Protein AF-A0A934RWA4-F1 (afdb_monomer_lite)

Structure (mmCIF, N/CA/C/O backbone):
data_AF-A0A934RWA4-F1
#
_entry.id   AF-A0A934RWA4-F1
#
loop_
_atom_site.group_PDB
_atom_site.id
_atom_site.type_symbol
_atom_site.label_atom_id
_atom_site.label_alt_id
_atom_site.label_comp_id
_atom_site.label_asym_id
_atom_site.label_entity_id
_atom_site.label_seq_id
_atom_site.pdbx_PDB_ins_code
_atom_site.Cartn_x
_atom_site.Cartn_y
_atom_site.Cartn_z
_atom_site.occupancy
_atom_site.B_iso_or_equiv
_atom_site.auth_seq_id
_atom_site.auth_comp_id
_atom_site.auth_asym_id
_atom_site.auth_atom_id
_atom_site.pdbx_PDB_model_num
ATOM 1 N N . MET A 1 1 ? 40.420 -11.699 -58.661 1.00 37.22 1 MET A N 1
ATOM 2 C CA . MET A 1 1 ? 40.585 -10.952 -57.395 1.00 37.22 1 MET A CA 1
ATOM 3 C C . MET A 1 1 ? 39.203 -10.653 -56.823 1.00 37.22 1 MET A C 1
ATOM 5 O O . MET A 1 1 ? 38.368 -10.177 -57.568 1.00 37.22 1 MET A O 1
ATOM 9 N N . LYS A 1 2 ? 39.008 -11.055 -55.557 1.00 33.66 2 LYS A N 1
ATOM 10 C CA . LYS A 1 2 ? 38.061 -10.651 -54.489 1.00 33.66 2 LYS A CA 1
ATOM 11 C C . LYS A 1 2 ? 36.644 -10.104 -54.808 1.00 33.66 2 LYS A C 1
ATOM 13 O O . LYS A 1 2 ? 36.465 -9.167 -55.569 1.00 33.66 2 LYS A O 1
ATOM 18 N N . ARG A 1 3 ? 35.681 -10.707 -54.091 1.00 37.28 3 ARG A N 1
ATOM 19 C CA . ARG A 1 3 ? 34.244 -10.404 -53.913 1.00 37.28 3 ARG A CA 1
ATOM 20 C C . ARG A 1 3 ? 33.985 -9.081 -53.170 1.00 37.28 3 ARG A C 1
ATOM 22 O O . ARG A 1 3 ? 34.823 -8.710 -52.360 1.00 37.28 3 ARG A O 1
ATOM 29 N N . LEU A 1 4 ? 32.782 -8.522 -53.354 1.00 30.00 4 LEU A N 1
ATOM 30 C CA . LEU A 1 4 ? 31.810 -7.990 -52.361 1.00 30.00 4 LEU A CA 1
ATOM 31 C C . LEU A 1 4 ? 30.548 -7.621 -53.205 1.00 30.00 4 LEU A C 1
ATOM 33 O O . LEU A 1 4 ? 30.709 -6.875 -54.161 1.00 30.00 4 LEU A O 1
ATOM 37 N N . CYS A 1 5 ? 29.319 -8.165 -53.111 1.00 25.78 5 CYS A N 1
ATOM 38 C CA . CYS A 1 5 ? 28.451 -8.537 -51.975 1.00 25.78 5 CYS A CA 1
ATOM 39 C C . CYS A 1 5 ? 28.462 -7.420 -50.916 1.00 25.78 5 CYS A C 1
ATOM 41 O O . CYS A 1 5 ? 29.518 -7.147 -50.376 1.00 25.78 5 CYS A O 1
ATOM 43 N N . VAL A 1 6 ? 27.381 -6.717 -50.574 1.00 31.91 6 VAL A N 1
ATOM 44 C CA . VAL A 1 6 ? 26.060 -7.210 -50.161 1.00 31.91 6 VAL A CA 1
ATOM 45 C C . VAL A 1 6 ? 25.041 -6.060 -50.252 1.00 31.91 6 VAL A C 1
ATOM 47 O O . VAL A 1 6 ? 25.298 -4.952 -49.802 1.00 31.91 6 VAL A O 1
ATOM 50 N N . PHE A 1 7 ? 23.910 -6.372 -50.883 1.00 32.16 7 PHE A N 1
ATOM 51 C CA . PHE A 1 7 ? 22.528 -6.040 -50.524 1.00 32.16 7 PHE A CA 1
ATOM 52 C C . PHE A 1 7 ? 22.236 -4.992 -49.431 1.00 32.16 7 PHE A C 1
ATOM 54 O O . PHE A 1 7 ? 22.669 -5.111 -48.287 1.00 32.16 7 PHE A O 1
ATOM 61 N N . SER A 1 8 ? 21.316 -4.087 -49.790 1.00 36.47 8 SER A N 1
ATOM 62 C CA . SER A 1 8 ? 20.145 -3.694 -48.993 1.00 36.47 8 SER A CA 1
ATOM 63 C C . SER A 1 8 ? 20.286 -3.844 -47.480 1.00 36.47 8 SER A C 1
ATOM 65 O O . SER A 1 8 ? 19.879 -4.856 -46.919 1.00 36.47 8 SER A O 1
ATOM 67 N N . HIS A 1 9 ? 20.814 -2.819 -46.820 1.00 33.47 9 HIS A N 1
ATOM 68 C CA . HIS A 1 9 ? 20.482 -2.542 -45.426 1.00 33.47 9 HIS A CA 1
ATOM 69 C C . HIS A 1 9 ? 19.735 -1.208 -45.434 1.00 33.47 9 HIS A C 1
ATOM 71 O O . HIS A 1 9 ? 20.276 -0.176 -45.816 1.00 33.47 9 HIS A O 1
ATOM 77 N N . LEU A 1 10 ? 18.411 -1.304 -45.349 1.00 34.91 10 LEU A N 1
ATOM 78 C CA . LEU A 1 10 ? 17.699 -1.033 -44.100 1.00 34.91 10 LEU A CA 1
ATOM 79 C C . LEU A 1 10 ? 17.632 0.493 -43.913 1.00 34.91 10 LEU A C 1
ATOM 81 O O . LEU A 1 10 ? 18.526 1.120 -43.366 1.00 34.91 10 LEU A O 1
ATOM 85 N N . LEU A 1 11 ? 16.733 1.159 -44.636 1.00 33.47 11 LEU A N 1
ATOM 86 C CA . LEU A 1 11 ? 15.344 1.322 -44.202 1.00 33.47 11 LEU A CA 1
ATOM 87 C C . LEU A 1 11 ? 15.313 1.997 -42.821 1.00 33.47 11 LEU A C 1
ATOM 89 O O . LEU A 1 11 ? 15.503 1.344 -41.805 1.00 33.47 11 LEU A O 1
ATOM 93 N N . VAL A 1 12 ? 15.097 3.315 -42.842 1.00 35.69 12 VAL A N 1
ATOM 94 C CA . VAL A 1 12 ? 14.233 4.036 -41.896 1.00 35.69 12 VAL A CA 1
ATOM 95 C C . VAL A 1 12 ? 14.379 3.578 -40.435 1.00 35.69 12 VAL A C 1
ATOM 97 O O . VAL A 1 12 ? 13.590 2.779 -39.949 1.00 35.69 12 VAL A O 1
ATOM 100 N N . LEU A 1 13 ? 15.371 4.114 -39.723 1.00 37.66 13 LEU A N 1
ATOM 101 C CA . LEU A 1 13 ? 15.576 3.861 -38.287 1.00 37.66 13 LEU A CA 1
ATOM 102 C C . LEU A 1 13 ? 15.563 5.151 -37.450 1.00 37.66 13 LEU A C 1
ATOM 104 O O . LEU A 1 13 ? 16.279 5.265 -36.465 1.00 37.66 13 LEU A O 1
ATOM 108 N N . LEU A 1 14 ? 14.760 6.147 -37.841 1.00 35.62 14 LEU A N 1
ATOM 109 C CA . LEU A 1 14 ? 14.628 7.402 -37.079 1.00 35.62 14 LEU A CA 1
ATOM 110 C C . LEU A 1 14 ? 13.186 7.912 -36.944 1.00 35.62 14 LEU A C 1
ATOM 112 O O . LEU A 1 14 ? 12.964 9.095 -36.723 1.00 35.62 14 LEU A O 1
ATOM 116 N N . PHE A 1 15 ? 12.199 7.022 -37.044 1.00 36.31 15 PHE A N 1
ATOM 117 C CA . PHE A 1 15 ? 10.807 7.348 -36.727 1.00 36.31 15 PHE A CA 1
ATOM 118 C C . PHE A 1 15 ? 10.132 6.183 -36.016 1.00 36.31 15 PHE A C 1
ATOM 120 O O . PHE A 1 15 ? 9.228 5.561 -36.554 1.00 36.31 15 PHE A O 1
ATOM 127 N N . VAL A 1 16 ? 10.584 5.899 -34.798 1.00 37.78 16 VAL A N 1
ATOM 128 C CA . VAL A 1 16 ? 9.691 5.411 -33.748 1.00 37.78 16 VAL A CA 1
ATOM 129 C C . VAL A 1 16 ? 10.200 6.015 -32.435 1.00 37.78 16 VAL A C 1
ATOM 131 O O . VAL A 1 16 ? 10.779 5.336 -31.597 1.00 37.78 16 VAL A O 1
ATOM 134 N N . SER A 1 17 ? 9.988 7.323 -32.244 1.00 35.69 17 SER A N 1
ATOM 135 C CA . SER A 1 17 ? 9.545 7.752 -30.916 1.00 35.69 17 SER A CA 1
ATOM 136 C C . SER A 1 17 ? 8.218 7.038 -30.725 1.00 35.69 17 SER A C 1
ATOM 138 O O . SER A 1 17 ? 7.171 7.528 -31.147 1.00 35.69 17 SER A O 1
ATOM 140 N N . ALA A 1 18 ? 8.290 5.805 -30.231 1.00 38.22 18 ALA A N 1
ATOM 141 C CA . ALA A 1 18 ? 7.141 5.159 -29.659 1.00 38.22 18 ALA A CA 1
ATOM 142 C C . ALA A 1 18 ? 6.827 6.030 -28.448 1.00 38.22 18 ALA A C 1
ATOM 144 O O . ALA A 1 18 ? 7.376 5.836 -27.373 1.00 38.22 18 ALA A O 1
ATOM 145 N N . CYS A 1 19 ? 5.947 7.011 -28.643 1.00 40.62 19 CYS A N 1
ATOM 146 C CA . CYS A 1 19 ? 4.867 7.191 -27.695 1.00 40.62 19 CYS A CA 1
ATOM 147 C C . CYS A 1 19 ? 4.158 5.834 -27.652 1.00 40.62 19 CYS A C 1
ATOM 149 O O . CYS A 1 19 ? 3.163 5.626 -28.348 1.00 40.62 19 CYS A O 1
ATOM 151 N N . SER A 1 20 ? 4.748 4.867 -26.944 1.00 40.00 20 SER A N 1
ATOM 152 C CA . SER A 1 20 ? 3.925 3.834 -26.365 1.00 40.00 20 SER A CA 1
ATOM 153 C C . SER A 1 20 ? 2.964 4.624 -25.487 1.00 40.00 20 SER A C 1
ATOM 155 O O . SER A 1 20 ? 3.417 5.490 -24.737 1.00 40.00 20 SER A O 1
ATOM 157 N N . PRO A 1 21 ? 1.645 4.507 -25.683 1.00 51.09 21 PRO A N 1
ATOM 158 C CA . PRO A 1 21 ? 0.753 5.030 -24.671 1.00 51.09 21 PRO A CA 1
ATOM 159 C C . PRO A 1 21 ? 1.161 4.364 -23.357 1.00 51.09 21 PRO A C 1
ATOM 161 O O . PRO A 1 21 ? 1.443 3.157 -23.361 1.00 51.09 21 PRO A O 1
ATOM 164 N N . LYS A 1 22 ? 1.202 5.151 -22.274 1.00 57.06 22 LYS A N 1
ATOM 165 C CA . LYS A 1 22 ? 1.323 4.620 -20.916 1.00 57.06 22 LYS A CA 1
ATOM 166 C C . LYS A 1 22 ? 0.445 3.371 -20.813 1.00 57.06 22 LYS A C 1
ATOM 168 O O . LYS A 1 22 ? -0.684 3.426 -21.320 1.00 57.06 22 LYS A O 1
ATOM 173 N N . PRO A 1 23 ? 0.931 2.259 -20.241 1.00 57.81 23 PRO A N 1
ATOM 174 C CA . PRO A 1 23 ? 0.089 1.092 -20.040 1.00 57.81 23 PRO A CA 1
ATOM 175 C C . PRO A 1 23 ? -1.208 1.541 -19.355 1.00 57.81 23 PRO A C 1
ATOM 177 O O . PRO A 1 23 ? -1.162 2.097 -18.265 1.00 57.81 23 PRO A O 1
ATOM 180 N N . ASP A 1 24 ? -2.350 1.357 -20.027 1.00 61.16 24 ASP A N 1
ATOM 181 C CA . ASP A 1 24 ? -3.689 1.700 -19.514 1.00 61.16 24 ASP A CA 1
ATOM 182 C C . ASP A 1 24 ? -4.149 0.609 -18.536 1.00 61.16 24 ASP A C 1
ATOM 184 O O . ASP A 1 24 ? -5.177 -0.048 -18.709 1.00 61.16 24 ASP A O 1
ATOM 188 N N . TYR A 1 25 ? -3.277 0.306 -17.577 1.00 67.94 25 TYR A N 1
ATOM 189 C CA . TYR A 1 25 ? -3.515 -0.657 -16.525 1.00 67.94 25 TYR A CA 1
ATOM 190 C C . TYR A 1 25 ? -3.998 0.113 -15.306 1.00 67.94 25 TYR A C 1
ATOM 192 O O . TYR A 1 25 ? -3.256 0.922 -14.777 1.00 67.94 25 TYR A O 1
ATOM 200 N N . GLN A 1 26 ? -5.237 -0.122 -14.881 1.00 80.12 26 GLN A N 1
ATOM 201 C CA . GLN A 1 26 ? -5.827 0.603 -13.763 1.00 80.12 26 GLN A CA 1
ATOM 202 C C . GLN A 1 26 ? -5.792 -0.274 -12.512 1.00 80.12 26 GLN A C 1
ATOM 204 O O . GLN A 1 26 ? -6.588 -1.208 -12.383 1.00 80.12 26 GLN A O 1
ATOM 209 N N . VAL A 1 27 ? -4.879 0.032 -11.591 1.00 87.62 27 VAL A N 1
ATOM 210 C CA . VAL A 1 27 ? -4.767 -0.667 -10.306 1.00 87.62 27 VAL A CA 1
ATOM 211 C C . VAL A 1 27 ? -6.002 -0.361 -9.465 1.00 87.62 27 VAL A C 1
ATOM 213 O O . VAL A 1 27 ? -6.447 0.789 -9.339 1.00 87.62 27 VAL A O 1
ATOM 216 N N . ALA A 1 28 ? -6.580 -1.393 -8.852 1.00 87.88 28 ALA A N 1
ATOM 217 C CA . ALA A 1 28 ? -7.728 -1.203 -7.979 1.00 87.88 28 ALA A CA 1
ATOM 218 C C . ALA A 1 28 ? -7.318 -0.341 -6.774 1.00 87.88 28 ALA A C 1
ATOM 220 O O . ALA A 1 28 ? -6.310 -0.605 -6.124 1.00 87.88 28 ALA A O 1
ATOM 221 N N . GLY A 1 29 ? -8.094 0.703 -6.485 1.00 86.94 29 GLY A N 1
ATOM 222 C CA . GLY A 1 29 ? -7.787 1.667 -5.424 1.00 86.94 29 GLY A CA 1
ATOM 223 C C . GLY A 1 29 ? -6.877 2.835 -5.836 1.00 86.94 29 GLY A C 1
ATOM 224 O O . GLY A 1 29 ? -6.875 3.841 -5.133 1.00 86.94 29 GLY A O 1
ATOM 225 N N . ALA A 1 30 ? -6.196 2.792 -6.991 1.00 90.25 30 ALA A N 1
ATOM 226 C CA . ALA A 1 30 ? -5.312 3.884 -7.428 1.00 90.25 30 ALA A CA 1
ATOM 227 C C . ALA A 1 30 ? -6.051 5.210 -7.681 1.00 90.25 30 ALA A C 1
ATOM 229 O O . ALA A 1 30 ? -5.513 6.281 -7.413 1.00 90.25 30 ALA A O 1
ATOM 230 N N . HIS A 1 31 ? -7.324 5.153 -8.088 1.00 87.62 31 HIS A N 1
ATOM 231 C CA . HIS A 1 31 ? -8.175 6.338 -8.272 1.00 87.62 31 HIS A CA 1
ATOM 232 C C . HIS A 1 31 ? -8.326 7.206 -7.005 1.00 87.62 31 HIS A C 1
ATOM 234 O O . HIS A 1 31 ? -8.631 8.396 -7.103 1.00 87.62 31 HIS A O 1
ATOM 240 N N . TRP A 1 32 ? -8.106 6.646 -5.808 1.00 87.88 32 TRP A N 1
ATOM 241 C CA . TRP A 1 32 ? -8.106 7.421 -4.563 1.00 87.88 32 TRP A CA 1
ATOM 242 C C . TRP A 1 32 ? -6.878 8.319 -4.434 1.00 87.88 32 TRP A C 1
ATOM 244 O O . TRP A 1 32 ? -6.985 9.394 -3.856 1.00 87.88 32 TRP A O 1
ATOM 254 N N . LEU A 1 33 ? -5.749 7.941 -5.036 1.00 88.00 33 LEU A N 1
ATOM 255 C CA . LEU A 1 33 ? -4.530 8.755 -5.076 1.00 88.00 33 LEU A CA 1
ATOM 256 C C . LEU A 1 33 ? -4.616 9.895 -6.110 1.00 88.00 33 LEU A C 1
ATOM 258 O O . LEU A 1 33 ? -3.818 10.832 -6.086 1.00 88.00 33 LEU A O 1
ATOM 262 N N . GLU A 1 34 ? -5.604 9.846 -7.006 1.00 81.00 34 GLU A N 1
ATOM 263 C CA . GLU A 1 34 ? -5.856 10.878 -8.021 1.00 81.00 34 GLU A CA 1
ATOM 264 C C . GLU A 1 34 ? -6.795 11.988 -7.526 1.00 81.00 34 GLU A C 1
ATOM 266 O O . GLU A 1 34 ? -6.902 13.059 -8.134 1.00 81.00 34 GLU A O 1
ATOM 271 N N . SER A 1 35 ? -7.512 11.755 -6.425 1.00 69.75 35 SER A N 1
ATOM 272 C CA . SER A 1 35 ? -8.548 12.669 -5.963 1.00 69.75 35 SER A CA 1
ATOM 273 C C . SER A 1 35 ? -8.012 13.658 -4.918 1.00 69.75 35 SER A C 1
ATOM 275 O O . SER A 1 35 ? -7.316 13.295 -3.981 1.00 69.75 35 SER A O 1
ATOM 277 N N . LYS A 1 36 ? -8.386 14.942 -5.026 1.00 57.72 36 LYS A N 1
ATOM 278 C CA . LYS A 1 36 ? -8.072 15.962 -3.998 1.00 57.72 36 LYS A CA 1
ATOM 279 C C . LYS A 1 36 ? -8.987 15.898 -2.764 1.00 57.72 36 LYS A C 1
ATOM 281 O O . LYS A 1 36 ? -8.856 16.735 -1.874 1.00 57.72 36 LYS A O 1
ATOM 286 N N . GLN A 1 37 ? -9.982 15.006 -2.763 1.00 57.94 37 GLN A N 1
ATOM 287 C CA . GLN A 1 37 ? -11.065 14.952 -1.765 1.00 57.94 37 GLN A CA 1
ATOM 288 C C . GLN A 1 37 ? -11.234 13.578 -1.087 1.00 57.94 37 GLN A C 1
ATOM 290 O O . GLN A 1 37 ? -12.056 13.453 -0.186 1.00 57.94 37 GLN A O 1
ATOM 295 N N . GLY A 1 38 ? -10.453 12.576 -1.470 1.00 45.62 38 GLY A N 1
ATOM 296 C CA . GLY A 1 38 ? -10.382 11.235 -0.883 1.00 45.62 38 GLY A CA 1
ATOM 297 C C . GLY A 1 38 ? -9.025 10.626 -1.240 1.00 45.62 38 GLY A C 1
ATOM 298 O O . GLY A 1 38 ? -8.283 11.220 -2.008 1.00 45.62 38 GLY A O 1
ATOM 299 N N . GLY A 1 39 ? -8.607 9.480 -0.743 1.00 56.00 39 GLY A N 1
ATOM 300 C CA . GLY A 1 39 ? -9.051 8.665 0.376 1.00 56.00 39 GLY A CA 1
ATOM 301 C C . GLY A 1 39 ? -7.765 8.242 1.090 1.00 56.00 39 GLY A C 1
ATOM 302 O O . GLY A 1 39 ? -6.693 8.249 0.480 1.00 56.00 39 GLY A O 1
ATOM 303 N N . GLY A 1 40 ? -7.825 7.990 2.393 1.00 72.38 40 GLY A N 1
ATOM 304 C CA . GLY A 1 40 ? -6.624 7.655 3.156 1.00 72.38 40 GLY A CA 1
ATOM 305 C C . GLY A 1 40 ? -5.949 6.392 2.612 1.00 72.38 40 GLY A C 1
ATOM 306 O O . GLY A 1 40 ? -6.534 5.648 1.830 1.00 72.38 40 GLY A O 1
ATOM 307 N N . MET A 1 41 ? -4.739 6.100 3.087 1.00 84.94 41 MET A N 1
ATOM 308 C CA . MET A 1 41 ? -4.029 4.841 2.811 1.00 84.94 41 MET A CA 1
ATOM 309 C C . MET A 1 41 ? -4.953 3.599 2.873 1.00 84.94 41 MET A C 1
ATOM 311 O O . MET A 1 41 ? -4.861 2.700 2.041 1.00 84.94 41 MET A O 1
ATOM 315 N N . TYR A 1 42 ? -5.912 3.588 3.806 1.00 89.06 42 TYR A N 1
ATOM 316 C CA . TYR A 1 42 ? -6.896 2.516 3.981 1.00 89.06 42 TYR A CA 1
ATOM 317 C C . TYR A 1 42 ? -7.901 2.354 2.829 1.00 89.06 42 TYR A C 1
ATOM 319 O O . TYR A 1 42 ? -8.346 1.237 2.586 1.00 89.06 42 TYR A O 1
ATOM 327 N N . ASP A 1 43 ? -8.245 3.417 2.098 1.00 88.31 43 ASP A N 1
ATOM 328 C CA . ASP A 1 43 ? -9.160 3.333 0.950 1.00 88.31 43 ASP A CA 1
ATOM 329 C C . ASP A 1 43 ? -8.493 2.641 -0.248 1.00 88.31 43 ASP A C 1
ATOM 331 O O . ASP A 1 43 ? -9.148 1.917 -0.996 1.00 88.31 43 ASP A O 1
ATOM 335 N N . VAL A 1 44 ? -7.175 2.815 -0.403 1.00 90.94 44 VAL A N 1
ATOM 336 C CA . VAL A 1 44 ? -6.369 2.064 -1.377 1.00 90.94 44 VAL A CA 1
ATOM 337 C C . VAL A 1 44 ? -6.255 0.603 -0.941 1.00 90.94 44 VAL A C 1
ATOM 339 O O . VAL A 1 44 ? -6.507 -0.305 -1.731 1.00 90.94 44 VAL A O 1
ATOM 342 N N . LEU A 1 45 ? -5.932 0.377 0.336 1.00 93.06 45 LEU A N 1
ATOM 343 C CA . LEU A 1 45 ? -5.747 -0.959 0.905 1.00 93.06 45 LEU A CA 1
ATOM 344 C C . LEU A 1 45 ? -7.045 -1.768 1.030 1.00 93.06 45 LEU A C 1
ATOM 346 O O . LEU A 1 45 ? -6.990 -2.984 1.149 1.00 93.06 45 LEU A O 1
ATOM 350 N N . ALA A 1 46 ? -8.224 -1.153 0.945 1.00 90.00 46 ALA A N 1
ATOM 351 C CA . ALA A 1 46 ? -9.487 -1.891 0.886 1.00 90.00 46 ALA A CA 1
ATOM 352 C C . ALA A 1 46 ? -9.610 -2.793 -0.364 1.00 90.00 46 ALA A C 1
ATOM 354 O O . ALA A 1 46 ? -10.513 -3.626 -0.426 1.00 90.00 46 ALA A O 1
ATOM 355 N N . TYR A 1 47 ? -8.716 -2.638 -1.350 1.00 91.31 47 TYR A N 1
ATOM 356 C CA . TYR A 1 47 ? -8.643 -3.438 -2.571 1.00 91.31 47 TYR A CA 1
ATOM 357 C C . TYR A 1 47 ? -7.382 -4.315 -2.553 1.00 91.31 47 TYR A C 1
ATOM 359 O O . TYR A 1 47 ? -6.300 -3.815 -2.872 1.00 91.31 47 TYR A O 1
ATOM 367 N N . PRO A 1 48 ? -7.494 -5.611 -2.215 1.00 92.19 48 PRO A N 1
ATOM 368 C CA . PRO A 1 48 ? -6.334 -6.489 -2.091 1.00 92.19 48 PRO A CA 1
ATOM 369 C C . PRO A 1 48 ? -5.542 -6.642 -3.395 1.00 92.19 48 PRO A C 1
ATOM 371 O O . PRO A 1 48 ? -6.078 -6.451 -4.489 1.00 92.19 48 PRO A O 1
ATOM 374 N N . LEU A 1 49 ? -4.258 -6.987 -3.265 1.00 93.56 49 LEU A N 1
ATOM 375 C CA . LEU A 1 49 ? -3.364 -7.234 -4.399 1.00 93.56 49 LEU A CA 1
ATOM 376 C C . LEU A 1 49 ? -3.872 -8.407 -5.250 1.00 93.56 49 LEU A C 1
ATOM 378 O O . LEU A 1 49 ? -4.261 -9.445 -4.714 1.00 93.56 49 LEU A O 1
ATOM 382 N N . VAL A 1 50 ? -3.791 -8.268 -6.573 1.00 91.56 50 VAL A N 1
ATOM 383 C CA . VAL A 1 50 ? -4.053 -9.356 -7.530 1.00 91.56 50 VAL A CA 1
ATOM 384 C C . VAL A 1 50 ? -2.824 -9.647 -8.401 1.00 91.56 50 VAL A C 1
ATOM 386 O O . VAL A 1 50 ? -1.932 -8.813 -8.536 1.00 91.56 50 VAL A O 1
ATOM 389 N N . GLU A 1 51 ? -2.778 -10.831 -9.016 1.00 93.00 51 GLU A N 1
ATOM 390 C CA . GLU A 1 51 ? -1.645 -11.306 -9.837 1.00 93.00 51 GLU A CA 1
ATOM 391 C C . GLU A 1 51 ? -1.239 -10.331 -10.958 1.00 93.00 51 GLU A C 1
ATOM 393 O O . GLU A 1 51 ? -0.050 -10.096 -11.186 1.00 93.00 51 GLU A O 1
ATOM 398 N N . ASP A 1 52 ? -2.219 -9.730 -11.639 1.00 93.38 52 ASP A N 1
ATOM 399 C CA . ASP A 1 52 ? -1.956 -8.776 -12.722 1.00 93.38 52 ASP A CA 1
ATOM 400 C C . ASP A 1 52 ? -1.250 -7.507 -12.207 1.00 93.38 52 ASP A C 1
ATOM 402 O O . ASP A 1 52 ? -0.412 -6.946 -12.910 1.00 93.38 52 ASP A O 1
ATOM 406 N N . GLU A 1 53 ? -1.537 -7.079 -10.971 1.00 95.00 53 GLU A N 1
ATOM 407 C CA . GLU A 1 53 ? -0.929 -5.892 -10.353 1.00 95.00 53 GLU A CA 1
ATOM 408 C C . GLU A 1 53 ? 0.536 -6.161 -9.984 1.00 95.00 53 GLU A C 1
ATOM 410 O O . GLU A 1 53 ? 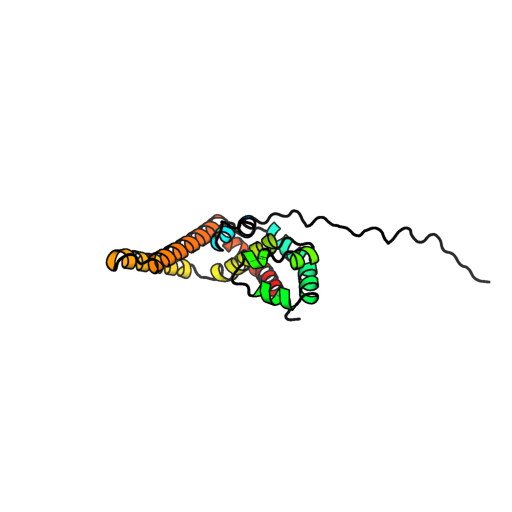1.407 -5.319 -10.215 1.00 95.00 53 GLU A O 1
ATOM 415 N N . LEU A 1 54 ? 0.831 -7.364 -9.476 1.00 95.19 54 LEU A N 1
ATOM 416 C CA . LEU A 1 54 ? 2.204 -7.805 -9.218 1.00 95.19 54 LEU A CA 1
ATOM 417 C C . LEU A 1 54 ? 3.003 -7.905 -10.525 1.00 95.19 54 LEU A C 1
ATOM 419 O O . LEU A 1 54 ? 4.112 -7.381 -10.617 1.00 95.19 54 LEU A O 1
ATOM 423 N N . THR A 1 55 ? 2.411 -8.508 -11.558 1.00 94.69 55 THR A N 1
ATOM 424 C CA . THR A 1 55 ? 3.026 -8.620 -12.889 1.00 94.69 55 THR A CA 1
ATOM 425 C C . THR A 1 55 ? 3.288 -7.245 -13.510 1.00 94.69 55 THR A C 1
ATOM 427 O O . THR A 1 55 ? 4.335 -7.027 -14.127 1.00 94.69 55 THR A O 1
ATOM 430 N N . TYR A 1 56 ? 2.364 -6.296 -13.334 1.00 93.94 56 TYR A N 1
ATOM 431 C CA . TYR A 1 56 ? 2.533 -4.913 -13.774 1.00 93.94 56 TYR A CA 1
ATOM 432 C C . TYR A 1 56 ? 3.748 -4.247 -13.114 1.00 93.94 56 TYR A C 1
ATOM 434 O O . TYR A 1 56 ? 4.586 -3.674 -13.820 1.00 93.94 56 TYR A O 1
ATOM 442 N N . LEU A 1 57 ? 3.897 -4.353 -11.788 1.00 95.38 57 LEU A N 1
ATOM 443 C CA . LEU A 1 57 ? 5.052 -3.781 -11.090 1.00 95.38 57 LEU A CA 1
ATOM 444 C C . LEU A 1 57 ? 6.364 -4.428 -11.552 1.00 95.38 57 LEU A C 1
ATOM 446 O O . LEU A 1 57 ? 7.324 -3.725 -11.867 1.00 95.38 57 LEU A O 1
ATOM 450 N N . GLU A 1 58 ? 6.390 -5.757 -11.666 1.00 95.56 58 GLU A N 1
ATOM 451 C CA . GLU A 1 58 ? 7.560 -6.505 -12.135 1.00 95.56 58 GLU A CA 1
ATOM 452 C C . GLU A 1 58 ? 8.007 -6.073 -13.537 1.00 95.56 58 GLU A C 1
ATOM 454 O O . GLU A 1 58 ? 9.203 -5.904 -13.794 1.00 95.56 58 GLU A O 1
ATOM 459 N N . GLY A 1 59 ? 7.046 -5.842 -14.435 1.00 94.50 59 GLY A N 1
ATOM 460 C CA . GLY A 1 59 ? 7.294 -5.313 -15.776 1.00 94.50 59 GLY A CA 1
ATOM 461 C C . GLY A 1 59 ? 7.776 -3.858 -15.793 1.00 94.50 59 GLY A C 1
ATOM 462 O O . GLY A 1 59 ? 8.402 -3.438 -16.766 1.00 94.50 59 GLY A O 1
ATOM 463 N N . SER A 1 60 ? 7.533 -3.105 -14.718 1.00 94.88 60 SER A N 1
ATOM 464 C CA . SER A 1 60 ? 7.836 -1.673 -14.615 1.00 94.88 60 SER A CA 1
ATOM 465 C C . SER A 1 60 ? 9.226 -1.374 -14.044 1.00 94.88 60 SER A C 1
ATOM 467 O O . SER A 1 60 ? 9.733 -0.267 -14.232 1.00 94.88 60 SER A O 1
ATOM 469 N N . PHE A 1 61 ? 9.893 -2.339 -13.395 1.00 95.69 61 PHE A N 1
ATOM 470 C CA . PHE A 1 61 ? 11.155 -2.084 -12.682 1.00 95.69 61 PHE A CA 1
ATOM 471 C C . PHE A 1 61 ? 12.259 -1.469 -13.539 1.00 95.69 61 PHE A C 1
ATOM 473 O O . PHE A 1 61 ? 12.905 -0.529 -13.097 1.00 95.69 61 PHE A O 1
ATOM 480 N N . ALA A 1 62 ? 12.462 -1.943 -14.770 1.00 94.81 62 ALA A N 1
ATOM 481 C CA . ALA A 1 62 ? 13.527 -1.406 -15.621 1.00 94.81 62 ALA A CA 1
ATOM 482 C C . ALA A 1 62 ? 13.317 0.086 -15.946 1.00 94.81 62 ALA A C 1
ATOM 484 O O . ALA A 1 62 ? 14.277 0.855 -16.016 1.00 94.81 62 ALA A O 1
ATOM 485 N N . ALA A 1 63 ? 12.060 0.501 -16.131 1.00 95.12 63 ALA A N 1
ATOM 486 C CA . ALA A 1 63 ? 11.712 1.897 -16.358 1.00 95.12 63 ALA A CA 1
ATOM 487 C C . ALA A 1 63 ? 11.868 2.728 -15.075 1.00 95.12 63 ALA A C 1
ATOM 489 O O . ALA A 1 63 ? 12.453 3.810 -15.124 1.00 95.12 63 ALA A O 1
ATOM 490 N N . LEU A 1 64 ? 11.424 2.196 -13.928 1.00 95.06 64 LEU A N 1
ATOM 491 C CA . LEU A 1 64 ? 11.581 2.833 -12.615 1.00 95.06 64 LEU A CA 1
ATOM 492 C C . LEU A 1 64 ? 13.053 3.050 -12.251 1.00 95.06 64 LEU A C 1
ATOM 494 O O . LEU A 1 64 ? 13.442 4.167 -11.926 1.00 95.06 64 LEU A O 1
ATOM 498 N N . GLU A 1 65 ? 13.883 2.015 -12.368 1.00 95.88 65 GLU A N 1
ATOM 499 C CA . GLU A 1 65 ? 15.323 2.067 -12.093 1.00 95.88 65 GLU A CA 1
ATOM 500 C C . GLU A 1 65 ? 16.016 3.103 -12.988 1.00 95.88 65 GLU A C 1
ATOM 502 O O . GLU A 1 65 ? 16.809 3.917 -12.514 1.00 95.88 65 GLU A O 1
ATOM 507 N N . SER A 1 66 ? 15.675 3.134 -14.282 1.00 95.00 66 SER A N 1
ATOM 508 C CA . SER A 1 66 ? 16.217 4.130 -15.209 1.00 95.00 66 SER A CA 1
ATOM 509 C C . SER A 1 66 ? 15.779 5.556 -14.860 1.00 95.00 66 SER A C 1
ATOM 511 O O . SER A 1 66 ? 16.575 6.486 -15.003 1.00 95.00 66 SER A O 1
ATOM 513 N N . ALA A 1 67 ? 14.527 5.753 -14.444 1.00 95.00 67 ALA A N 1
ATOM 514 C CA . ALA A 1 67 ? 13.999 7.066 -14.082 1.00 95.00 67 ALA A CA 1
ATOM 515 C C . ALA A 1 67 ? 14.599 7.579 -12.766 1.00 95.00 67 ALA A C 1
ATOM 517 O O . ALA A 1 67 ? 14.990 8.748 -12.694 1.00 95.00 67 ALA A O 1
ATOM 518 N N . ALA A 1 68 ? 14.739 6.700 -11.771 1.00 95.56 68 ALA A N 1
ATOM 519 C CA . ALA A 1 68 ? 15.385 6.989 -10.496 1.00 95.56 68 ALA A CA 1
ATOM 520 C C . ALA A 1 68 ? 16.867 7.332 -10.677 1.00 95.56 68 ALA A C 1
ATOM 522 O O . ALA A 1 68 ? 17.329 8.333 -10.144 1.00 95.56 68 ALA A O 1
ATOM 523 N N . ALA A 1 69 ? 17.600 6.597 -11.520 1.00 95.25 69 ALA A N 1
ATOM 524 C CA . ALA A 1 69 ? 18.992 6.927 -11.833 1.00 95.25 69 ALA A CA 1
ATOM 525 C C . ALA A 1 69 ? 19.142 8.293 -12.531 1.00 95.25 69 ALA A C 1
ATOM 527 O O . ALA A 1 69 ? 20.145 8.985 -12.351 1.00 95.25 69 ALA A O 1
ATOM 528 N N . ALA A 1 70 ? 18.154 8.693 -13.338 1.00 94.38 70 ALA A N 1
ATOM 529 C CA . ALA A 1 70 ? 18.149 9.991 -14.009 1.00 94.38 70 ALA A CA 1
ATOM 530 C C . ALA A 1 70 ? 17.735 11.151 -13.085 1.00 94.38 70 ALA A C 1
ATOM 532 O O . ALA A 1 70 ? 18.164 12.283 -13.312 1.00 94.38 70 ALA A O 1
ATOM 533 N N . ASN A 1 71 ? 16.913 10.884 -12.065 1.00 95.62 71 ASN A N 1
ATOM 534 C CA . ASN A 1 71 ? 16.371 11.879 -11.136 1.00 95.62 71 ASN A CA 1
ATOM 535 C C . ASN A 1 71 ? 16.435 11.366 -9.682 1.00 95.62 71 ASN A C 1
ATOM 537 O O . ASN A 1 71 ? 15.384 11.163 -9.068 1.00 95.62 71 ASN A O 1
ATOM 541 N N . PRO A 1 72 ? 17.641 11.154 -9.122 1.00 95.25 72 PRO A N 1
ATOM 542 C CA . PRO A 1 72 ? 17.800 10.485 -7.829 1.00 95.25 72 PRO A CA 1
ATOM 543 C C . PRO A 1 72 ? 17.154 11.264 -6.681 1.00 95.25 72 PRO A C 1
ATOM 545 O O . PRO A 1 72 ? 16.445 10.672 -5.881 1.00 95.25 72 PRO A O 1
ATOM 548 N N . GLU A 1 73 ? 17.296 12.593 -6.660 1.00 94.62 73 GLU A N 1
ATOM 549 C CA . GLU A 1 73 ? 16.692 13.449 -5.625 1.00 94.62 73 GLU A CA 1
ATOM 550 C C . GLU A 1 73 ? 15.159 13.333 -5.605 1.00 94.62 73 GLU A C 1
ATOM 552 O O . GLU A 1 73 ? 14.549 13.237 -4.547 1.00 94.62 73 GLU A O 1
ATOM 557 N N . VAL A 1 74 ? 14.526 13.276 -6.783 1.00 94.88 74 VAL A N 1
ATOM 558 C CA . VAL A 1 74 ? 13.064 13.145 -6.886 1.00 94.88 74 VAL A CA 1
ATOM 559 C C . VAL A 1 74 ? 12.612 11.754 -6.446 1.00 94.88 74 VAL A C 1
ATOM 561 O O . VAL A 1 74 ? 11.587 11.626 -5.781 1.00 94.88 74 VAL A O 1
ATOM 564 N N . TRP A 1 75 ? 13.365 10.710 -6.803 1.00 95.62 75 TRP A N 1
ATOM 565 C CA . TRP A 1 75 ? 13.063 9.355 -6.350 1.00 95.62 75 TRP A CA 1
ATOM 566 C C . TRP A 1 75 ? 13.196 9.216 -4.833 1.00 95.62 75 TRP A C 1
ATOM 568 O O . TRP A 1 75 ? 12.297 8.659 -4.212 1.00 95.62 75 TRP A O 1
ATOM 578 N N . GLU A 1 76 ? 14.260 9.756 -4.235 1.00 94.31 76 GLU A N 1
ATOM 579 C CA . GLU A 1 76 ? 14.443 9.763 -2.780 1.00 94.31 76 GLU A CA 1
ATOM 580 C C . GLU A 1 76 ? 13.254 10.424 -2.076 1.00 94.31 76 GLU A C 1
ATOM 582 O O . GLU A 1 76 ? 12.731 9.861 -1.116 1.00 94.31 76 GLU A O 1
ATOM 587 N N . GLU A 1 77 ? 12.775 11.568 -2.579 1.00 94.75 77 GLU A N 1
ATOM 588 C CA . GLU A 1 77 ? 11.591 12.232 -2.026 1.00 94.75 77 GLU A CA 1
ATOM 589 C C . GLU A 1 77 ? 10.315 11.384 -2.181 1.00 94.75 77 GLU A C 1
ATOM 591 O O . GLU A 1 77 ? 9.525 11.310 -1.243 1.00 94.75 77 GLU A O 1
ATOM 596 N N . ILE A 1 78 ? 10.111 10.721 -3.328 1.00 94.44 78 ILE A N 1
ATOM 597 C CA . ILE A 1 78 ? 8.970 9.814 -3.565 1.00 94.44 78 ILE A CA 1
ATOM 598 C C . ILE A 1 78 ? 9.017 8.603 -2.627 1.00 94.44 78 ILE A C 1
ATOM 600 O O . ILE A 1 78 ? 7.995 8.246 -2.045 1.00 94.44 78 ILE A O 1
ATOM 604 N N . ALA A 1 79 ? 10.181 7.967 -2.489 1.00 90.31 79 ALA A N 1
ATOM 605 C CA . ALA A 1 79 ? 10.351 6.699 -1.782 1.00 90.31 79 ALA A CA 1
ATOM 606 C C . ALA A 1 79 ? 10.071 6.804 -0.274 1.00 90.31 79 ALA A C 1
ATOM 608 O O . ALA A 1 79 ? 9.682 5.815 0.344 1.00 90.31 79 ALA A O 1
ATOM 609 N N . VAL A 1 80 ? 10.243 7.993 0.311 1.00 89.25 80 VAL A N 1
ATOM 610 C CA . VAL A 1 80 ? 10.026 8.251 1.747 1.00 89.25 80 VAL A CA 1
ATOM 611 C C . VAL A 1 80 ? 8.827 9.164 2.024 1.00 89.25 80 VAL A C 1
ATOM 613 O O . VAL A 1 80 ? 8.673 9.659 3.140 1.00 89.25 80 VAL A O 1
ATOM 616 N N . ALA A 1 81 ? 7.994 9.440 1.020 1.00 90.12 81 ALA A N 1
ATOM 617 C CA . ALA A 1 81 ? 6.897 10.389 1.149 1.00 90.12 81 ALA A CA 1
ATOM 618 C C . ALA A 1 81 ? 5.783 9.883 2.081 1.00 90.12 81 ALA A C 1
ATOM 620 O O . ALA A 1 81 ? 5.100 8.907 1.777 1.00 90.12 81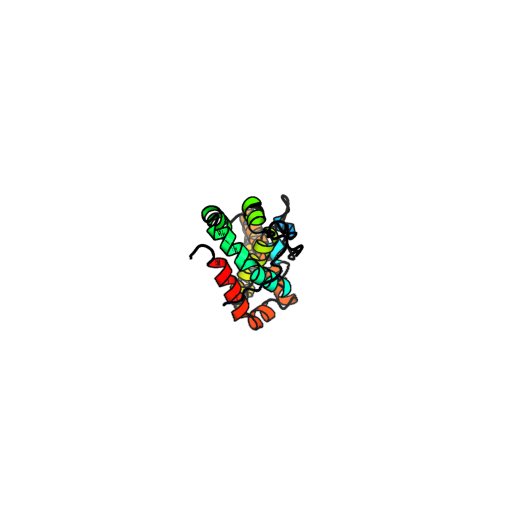 ALA A O 1
ATOM 621 N N . ASP A 1 82 ? 5.506 10.640 3.147 1.00 85.94 82 ASP A N 1
ATOM 622 C CA . ASP A 1 82 ? 4.299 10.453 3.969 1.00 85.94 82 ASP A CA 1
ATOM 623 C C . ASP A 1 82 ? 3.016 10.845 3.203 1.00 85.94 82 ASP A C 1
ATOM 625 O O . ASP A 1 82 ? 1.931 10.311 3.446 1.00 85.94 82 ASP A O 1
ATOM 629 N N . ASP A 1 83 ? 3.123 11.798 2.268 1.00 89.81 83 ASP A N 1
ATOM 630 C CA . ASP A 1 83 ? 2.025 12.223 1.397 1.00 89.81 83 ASP A CA 1
ATOM 631 C C . ASP A 1 83 ? 2.006 11.374 0.116 1.00 89.81 83 ASP A C 1
ATOM 633 O O . ASP A 1 83 ? 2.601 11.715 -0.911 1.00 89.81 83 ASP A O 1
ATOM 637 N N . LEU A 1 84 ? 1.287 10.252 0.185 1.00 89.19 84 LEU A N 1
ATOM 638 C CA . LEU A 1 84 ? 1.122 9.317 -0.933 1.00 89.19 84 LEU A CA 1
ATOM 639 C C . LEU A 1 84 ? 0.449 9.961 -2.156 1.00 89.19 84 LEU A C 1
ATOM 641 O O . LEU A 1 84 ? 0.722 9.562 -3.288 1.00 89.19 84 LEU A O 1
ATOM 645 N N . ILE A 1 85 ? -0.407 10.971 -1.951 1.00 91.00 85 ILE A N 1
ATOM 646 C CA . ILE A 1 85 ? -1.036 11.712 -3.051 1.00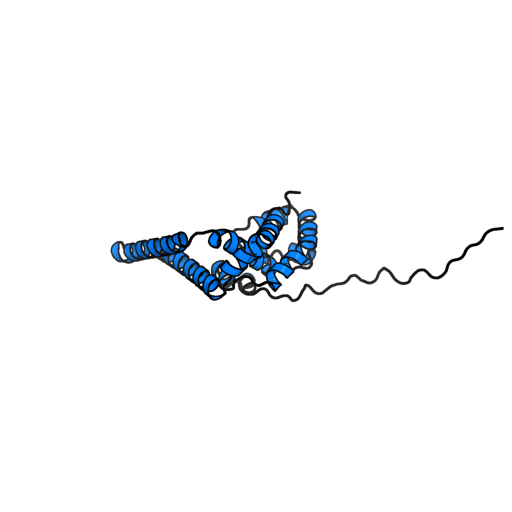 91.00 85 ILE A CA 1
ATOM 647 C C . ILE A 1 85 ? 0.030 12.552 -3.749 1.00 91.00 85 ILE A C 1
ATOM 649 O O . ILE A 1 85 ? 0.122 12.530 -4.976 1.00 91.00 85 ILE A O 1
ATOM 653 N N . TRP A 1 86 ? 0.867 13.272 -3.002 1.00 92.00 86 TRP A N 1
ATOM 654 C CA . TRP A 1 86 ? 1.990 14.010 -3.581 1.00 92.00 86 TRP A CA 1
ATOM 655 C C . TRP A 1 86 ? 2.937 13.085 -4.354 1.00 92.00 86 TRP A C 1
ATOM 657 O O . TRP A 1 86 ? 3.284 13.404 -5.495 1.00 92.00 86 TRP A O 1
ATOM 667 N N . ALA A 1 87 ? 3.294 11.929 -3.789 1.00 92.94 87 ALA A N 1
ATOM 668 C CA . ALA A 1 87 ? 4.172 10.952 -4.433 1.00 92.94 87 ALA A CA 1
ATOM 669 C C . ALA A 1 87 ? 3.581 10.446 -5.759 1.00 92.94 87 ALA A C 1
ATOM 671 O O . ALA A 1 87 ? 4.220 10.529 -6.811 1.00 92.94 87 ALA A O 1
ATOM 672 N N . ALA A 1 88 ? 2.312 10.023 -5.744 1.00 92.50 88 ALA A N 1
ATOM 673 C CA . ALA A 1 88 ? 1.589 9.566 -6.931 1.00 92.50 88 ALA A CA 1
ATOM 674 C C . ALA A 1 88 ? 1.474 10.647 -8.023 1.00 92.50 88 ALA A C 1
ATOM 676 O O . ALA A 1 88 ? 1.399 10.328 -9.209 1.00 92.50 88 ALA A O 1
ATOM 677 N N . ASN A 1 89 ? 1.509 11.928 -7.644 1.00 91.38 89 ASN A N 1
ATOM 678 C CA . ASN A 1 89 ? 1.344 13.068 -8.545 1.00 91.38 89 ASN A CA 1
ATOM 679 C C . ASN A 1 89 ? 2.663 13.743 -8.975 1.00 91.38 89 ASN A C 1
ATOM 681 O O . ASN A 1 89 ? 2.617 14.840 -9.539 1.00 91.38 89 ASN A O 1
ATOM 685 N N . GLN A 1 90 ? 3.828 13.101 -8.795 1.00 93.06 90 GLN A N 1
ATOM 686 C CA . GLN A 1 90 ? 5.111 13.556 -9.365 1.00 93.06 90 GLN A CA 1
ATOM 687 C C . GLN A 1 90 ? 5.166 13.388 -10.894 1.00 93.06 90 GLN A C 1
ATOM 689 O O . GLN A 1 90 ? 5.961 12.627 -11.441 1.00 93.06 90 GLN A O 1
ATOM 694 N N . GLY A 1 91 ? 4.293 14.108 -11.604 1.00 85.44 91 GLY A N 1
ATOM 695 C CA . GLY A 1 91 ? 4.002 13.908 -13.024 1.00 85.44 91 GLY A CA 1
ATOM 696 C C . GLY A 1 91 ? 5.239 13.892 -13.915 1.00 85.44 91 GLY A C 1
ATOM 697 O O . GLY A 1 91 ? 5.373 12.989 -14.724 1.00 85.44 91 GLY A O 1
ATOM 698 N N . SER A 1 92 ? 6.202 14.798 -13.721 1.00 90.38 92 SER A N 1
ATOM 699 C CA . SER A 1 92 ? 7.428 14.806 -14.534 1.00 90.38 92 SER A CA 1
ATOM 700 C C . SER A 1 92 ? 8.296 13.560 -14.352 1.00 90.38 92 SER A C 1
ATOM 702 O O . SER A 1 92 ? 8.947 13.137 -15.305 1.00 90.38 92 SER A O 1
ATOM 704 N N . PHE A 1 93 ? 8.311 12.978 -13.151 1.00 95.06 93 PHE A N 1
ATOM 705 C CA . PHE A 1 93 ? 9.029 11.737 -12.879 1.00 95.06 93 PHE A CA 1
ATOM 706 C C . PHE A 1 93 ? 8.325 10.560 -13.562 1.00 95.06 93 PHE A C 1
ATOM 708 O O . PHE A 1 93 ? 8.930 9.855 -14.369 1.00 95.06 93 PHE A O 1
ATOM 715 N N . TRP A 1 94 ? 7.021 10.406 -13.313 1.00 94.50 94 TRP A N 1
ATOM 716 C CA . TRP A 1 94 ? 6.220 9.305 -13.856 1.00 94.50 94 TRP A CA 1
ATOM 717 C C . TRP A 1 94 ? 6.073 9.364 -15.382 1.00 94.50 94 TRP A C 1
ATOM 719 O O . TRP A 1 94 ? 6.148 8.335 -16.049 1.00 94.50 94 TRP A O 1
ATOM 729 N N . ASP A 1 95 ? 5.933 10.561 -15.954 1.00 91.69 95 ASP A N 1
ATOM 730 C CA . ASP A 1 95 ? 5.920 10.784 -17.404 1.00 91.69 95 ASP A CA 1
ATOM 731 C C . ASP A 1 95 ? 7.265 10.410 -18.037 1.00 91.69 95 ASP A C 1
ATOM 733 O O . ASP A 1 95 ? 7.294 9.823 -19.116 1.00 91.69 95 ASP A O 1
ATOM 737 N N . GLY A 1 96 ? 8.380 10.716 -17.363 1.00 89.25 96 GLY A N 1
ATOM 738 C CA . GLY A 1 96 ? 9.719 10.330 -17.810 1.00 89.25 96 GLY A CA 1
ATOM 739 C C . GLY A 1 96 ? 9.951 8.816 -17.797 1.00 89.25 96 GLY A C 1
ATOM 740 O O . GLY A 1 96 ? 10.710 8.316 -18.626 1.00 89.25 96 GLY A O 1
ATOM 741 N N . ALA A 1 97 ? 9.279 8.099 -16.895 1.00 91.12 97 ALA A N 1
ATOM 742 C CA . ALA A 1 97 ? 9.315 6.642 -16.793 1.00 91.12 97 ALA A CA 1
ATOM 743 C C . ALA A 1 97 ? 8.299 5.925 -17.707 1.00 91.12 97 ALA A C 1
ATOM 745 O O . ALA A 1 97 ? 8.345 4.704 -17.795 1.00 91.12 97 ALA A O 1
ATOM 746 N N . ASP A 1 98 ? 7.391 6.651 -18.373 1.00 92.44 98 ASP A N 1
ATOM 747 C CA . ASP A 1 98 ? 6.222 6.094 -19.083 1.00 92.44 98 ASP A CA 1
ATOM 748 C C . ASP A 1 98 ? 5.322 5.218 -18.185 1.00 92.44 98 ASP A C 1
ATOM 750 O O . ASP A 1 98 ? 4.815 4.171 -18.586 1.00 92.44 98 ASP A O 1
ATOM 754 N N . LEU A 1 99 ? 5.126 5.657 -16.937 1.00 92.56 99 LEU A N 1
ATOM 755 C CA . LEU A 1 99 ? 4.331 4.957 -15.929 1.00 92.56 99 LEU A CA 1
ATOM 756 C C . LEU A 1 99 ? 3.198 5.833 -15.385 1.00 92.56 99 LEU A C 1
ATOM 758 O O . LEU A 1 99 ? 3.180 7.068 -15.511 1.00 92.56 99 LEU A O 1
ATOM 762 N N . LEU A 1 100 ? 2.235 5.167 -14.756 1.00 92.38 100 LEU A N 1
ATOM 763 C CA . LEU A 1 100 ? 1.190 5.795 -13.962 1.00 92.38 100 LEU A CA 1
ATOM 764 C C . LEU A 1 100 ? 1.601 5.745 -12.486 1.00 92.38 100 LEU A C 1
ATOM 766 O O . LEU A 1 100 ? 1.635 4.684 -11.866 1.00 92.38 100 LEU A O 1
ATOM 770 N N . GLY A 1 101 ? 1.944 6.913 -11.933 1.00 92.69 101 GLY A N 1
ATOM 771 C CA . GLY A 1 101 ? 2.355 7.063 -10.534 1.00 92.69 101 GLY A CA 1
ATOM 772 C C . GLY A 1 101 ? 1.349 6.506 -9.522 1.00 92.69 101 GLY A C 1
ATOM 773 O O . GLY A 1 101 ? 1.762 5.733 -8.659 1.00 92.69 101 GLY A O 1
ATOM 774 N N . PRO A 1 102 ? 0.040 6.814 -9.636 1.00 93.19 102 PRO A N 1
ATOM 775 C CA . PRO A 1 102 ? -0.983 6.247 -8.758 1.00 93.19 102 PRO A CA 1
ATOM 776 C C . PRO A 1 102 ? -0.970 4.718 -8.720 1.00 93.19 102 PRO A C 1
ATOM 778 O O . PRO A 1 102 ? -1.084 4.139 -7.645 1.00 93.19 102 PRO A O 1
ATOM 781 N N . ASP A 1 103 ? -0.769 4.065 -9.863 1.00 94.19 103 ASP A N 1
ATOM 782 C CA . ASP A 1 103 ? -0.745 2.606 -9.942 1.00 94.19 103 ASP A CA 1
ATOM 783 C C . ASP A 1 103 ? 0.485 2.028 -9.244 1.00 94.19 103 ASP A C 1
ATOM 785 O O . ASP A 1 103 ? 0.360 1.126 -8.420 1.00 94.19 103 ASP A O 1
ATOM 789 N N . VAL A 1 104 ? 1.673 2.580 -9.506 1.00 94.75 104 VAL A N 1
ATOM 790 C CA . VAL A 1 104 ? 2.919 2.121 -8.869 1.00 94.75 104 VAL A CA 1
ATOM 791 C C . VAL A 1 104 ? 2.854 2.287 -7.347 1.00 94.75 104 VAL A C 1
ATOM 793 O O . VAL A 1 104 ? 3.188 1.353 -6.619 1.00 94.75 104 VAL A O 1
ATOM 796 N N . ILE A 1 105 ? 2.382 3.442 -6.865 1.00 94.31 105 ILE A N 1
ATOM 797 C CA . ILE A 1 105 ? 2.251 3.730 -5.429 1.00 94.31 105 ILE A CA 1
ATOM 798 C C . ILE A 1 105 ? 1.164 2.866 -4.775 1.00 94.31 105 ILE A C 1
ATOM 800 O O . ILE A 1 105 ? 1.338 2.403 -3.650 1.00 94.31 105 ILE A O 1
ATOM 804 N N . ALA A 1 106 ? 0.050 2.602 -5.462 1.00 94.50 106 ALA A N 1
ATOM 805 C CA . ALA A 1 106 ? -0.988 1.724 -4.934 1.00 94.50 106 ALA A CA 1
ATOM 806 C C . ALA A 1 106 ? -0.500 0.273 -4.807 1.00 94.50 106 ALA A C 1
ATOM 808 O O . ALA A 1 106 ? -0.740 -0.357 -3.777 1.00 94.50 106 ALA A O 1
ATOM 809 N N . VAL A 1 107 ? 0.212 -0.258 -5.809 1.00 95.88 107 VAL A N 1
ATOM 810 C CA . VAL A 1 107 ? 0.767 -1.620 -5.733 1.00 95.88 107 VAL A CA 1
ATOM 811 C C . VAL A 1 107 ? 1.835 -1.716 -4.648 1.00 95.88 107 VAL A C 1
ATOM 813 O O . VAL A 1 107 ? 1.791 -2.660 -3.860 1.00 95.88 107 VAL A O 1
ATOM 816 N N . SER A 1 108 ? 2.750 -0.745 -4.544 1.00 94.25 108 SER A N 1
ATOM 817 C CA . SER A 1 108 ? 3.775 -0.765 -3.491 1.00 94.25 108 SER A CA 1
ATOM 818 C C . SER A 1 108 ? 3.152 -0.731 -2.096 1.00 94.25 108 SER A C 1
ATOM 820 O O . SER A 1 108 ? 3.541 -1.518 -1.236 1.00 94.25 108 SER A O 1
ATOM 822 N N . LEU A 1 109 ? 2.111 0.080 -1.891 1.00 94.38 109 LEU A N 1
ATOM 823 C CA . LEU A 1 109 ? 1.389 0.143 -0.626 1.00 94.38 109 LEU A CA 1
ATOM 824 C C . LEU A 1 109 ? 0.743 -1.203 -0.249 1.00 94.38 109 LEU A C 1
ATOM 826 O O . LEU A 1 109 ? 0.847 -1.636 0.899 1.00 94.38 109 LEU A O 1
ATOM 830 N N . LYS A 1 110 ? 0.109 -1.891 -1.208 1.00 95.44 110 LYS A N 1
ATOM 831 C CA . LYS A 1 110 ? -0.481 -3.224 -0.987 1.00 95.44 110 LYS A CA 1
ATOM 832 C C . LYS A 1 110 ? 0.579 -4.283 -0.675 1.00 95.44 110 LYS A C 1
ATOM 834 O O . LYS A 1 110 ? 0.353 -5.128 0.190 1.00 95.44 110 LYS A O 1
ATOM 839 N N . LEU A 1 111 ? 1.727 -4.245 -1.358 1.00 94.88 111 LEU A N 1
ATOM 840 C CA . LEU A 1 111 ? 2.850 -5.154 -1.099 1.00 94.88 111 LEU A CA 1
ATOM 841 C C . LEU A 1 111 ? 3.407 -4.959 0.312 1.00 94.88 111 LEU A C 1
ATOM 843 O O . LEU A 1 111 ? 3.565 -5.941 1.035 1.00 94.88 111 LEU A O 1
ATOM 847 N N . THR A 1 112 ? 3.637 -3.709 0.721 1.00 93.06 112 THR A N 1
ATOM 848 C CA . THR A 1 112 ? 4.079 -3.374 2.081 1.00 93.06 112 THR A CA 1
ATOM 849 C C . THR A 1 112 ? 3.070 -3.856 3.116 1.00 93.06 112 THR A C 1
ATOM 851 O O . THR A 1 112 ? 3.453 -4.524 4.071 1.00 93.06 112 THR A O 1
ATOM 854 N N . PHE A 1 113 ? 1.772 -3.615 2.897 1.00 93.25 113 PHE A N 1
ATOM 855 C CA . PHE A 1 113 ? 0.730 -4.096 3.804 1.00 93.25 113 PHE A CA 1
ATOM 856 C C . PHE A 1 113 ? 0.743 -5.623 3.947 1.00 93.25 113 PHE A C 1
ATOM 858 O O . PHE A 1 113 ? 0.704 -6.135 5.063 1.00 93.25 113 PHE A O 1
ATOM 865 N N . LEU A 1 114 ? 0.836 -6.372 2.845 1.00 92.19 114 LEU A N 1
ATOM 866 C CA . LEU A 1 114 ? 0.939 -7.831 2.913 1.00 92.19 114 LEU A CA 1
ATOM 867 C C . LEU A 1 114 ? 2.213 -8.275 3.641 1.00 92.19 114 LEU A C 1
ATOM 869 O O . LEU A 1 114 ? 2.147 -9.174 4.469 1.00 92.19 114 LEU A O 1
ATOM 873 N N . TRP A 1 115 ? 3.357 -7.643 3.396 1.00 90.88 115 TRP A N 1
ATOM 874 C CA . TRP A 1 115 ? 4.598 -7.978 4.096 1.00 90.88 115 TRP A CA 1
ATOM 875 C C . TRP A 1 115 ? 4.492 -7.760 5.619 1.00 90.88 115 TRP A C 1
ATOM 877 O O . TRP A 1 115 ? 4.868 -8.641 6.402 1.00 90.88 115 TRP A O 1
ATOM 887 N N . GLU A 1 116 ? 3.905 -6.636 6.042 1.00 87.44 116 GLU A N 1
ATOM 888 C CA . GLU A 1 116 ? 3.708 -6.283 7.455 1.00 87.44 116 GLU A CA 1
ATOM 889 C C . GLU A 1 116 ? 2.656 -7.160 8.150 1.00 87.44 116 GLU A C 1
ATOM 891 O O . GLU A 1 116 ? 2.881 -7.632 9.265 1.00 87.44 116 GLU A O 1
ATOM 896 N N . PHE A 1 117 ? 1.512 -7.399 7.502 1.00 87.75 117 PHE A N 1
ATOM 897 C CA . PHE A 1 117 ? 0.339 -8.005 8.141 1.00 87.75 117 PHE A CA 1
ATOM 898 C C . PHE A 1 117 ? 0.127 -9.483 7.808 1.00 87.75 117 PHE A C 1
ATOM 900 O O . PHE A 1 117 ? -0.520 -10.177 8.582 1.00 87.75 117 PHE A O 1
ATOM 907 N N . ALA A 1 118 ? 0.674 -10.014 6.711 1.00 81.44 118 ALA A N 1
ATOM 908 C CA . ALA A 1 118 ? 0.565 -11.449 6.419 1.00 81.44 118 ALA A CA 1
ATOM 909 C C . ALA A 1 118 ? 1.528 -12.291 7.269 1.00 81.44 118 ALA A C 1
ATOM 911 O O . ALA A 1 118 ? 1.306 -13.484 7.466 1.00 81.44 118 ALA A O 1
ATOM 912 N N . SER A 1 119 ? 2.613 -11.676 7.752 1.00 65.75 119 SER A N 1
ATOM 913 C CA . SER A 1 119 ? 3.528 -12.280 8.724 1.00 65.75 119 SER A CA 1
ATOM 914 C C . SER A 1 119 ? 3.075 -12.074 10.171 1.00 65.75 119 SER A C 1
ATOM 916 O O . SER A 1 119 ? 3.561 -12.765 11.069 1.00 65.75 119 SER A O 1
ATOM 918 N N . ALA A 1 120 ? 2.131 -11.157 10.394 1.00 57.78 120 ALA A N 1
ATOM 919 C CA . ALA A 1 120 ? 1.501 -10.967 11.681 1.00 57.78 120 ALA A CA 1
ATOM 920 C C . ALA A 1 120 ? 0.613 -12.177 11.992 1.00 57.78 120 ALA A C 1
ATOM 922 O O . ALA A 1 120 ? -0.349 -12.473 11.287 1.00 57.78 120 ALA A O 1
ATOM 923 N N . GLU A 1 121 ? 0.964 -12.905 13.050 1.00 57.94 121 GLU A N 1
ATOM 924 C CA . GLU A 1 121 ? 0.146 -13.996 13.575 1.00 57.94 121 GLU A CA 1
ATOM 925 C C . GLU A 1 121 ? -1.291 -13.503 13.854 1.00 57.94 121 GLU A C 1
ATOM 927 O O . GLU A 1 121 ? -1.507 -12.310 14.089 1.00 57.94 121 GLU A O 1
ATOM 932 N N . GLU A 1 122 ? -2.280 -14.412 13.890 1.00 61.25 122 GLU A N 1
ATOM 933 C CA . GLU A 1 122 ? -3.678 -14.097 14.265 1.00 61.25 122 GLU A CA 1
ATOM 934 C C . GLU A 1 122 ? -3.784 -13.218 15.531 1.00 61.25 122 GLU A C 1
ATOM 936 O O . GLU A 1 122 ? -4.728 -12.438 15.662 1.00 61.25 122 GLU A O 1
ATOM 941 N N . SER A 1 123 ? -2.781 -13.274 16.418 1.00 70.44 123 SER A N 1
ATOM 942 C CA . SER A 1 123 ? -2.680 -12.442 17.616 1.00 70.44 123 SER A CA 1
ATOM 943 C C . SER A 1 123 ? -2.695 -10.935 17.345 1.00 70.44 123 SER A C 1
ATOM 945 O O . SER A 1 123 ? -3.211 -10.194 18.171 1.00 70.44 123 SER A O 1
ATOM 947 N N . MET A 1 124 ? -2.173 -10.449 16.213 1.00 82.31 124 MET A N 1
ATOM 948 C CA . MET A 1 124 ? -2.123 -9.004 15.950 1.00 82.31 124 MET A CA 1
ATOM 949 C C . MET A 1 124 ? -3.512 -8.418 15.687 1.00 82.31 124 MET A C 1
ATOM 951 O O . MET A 1 124 ? -3.822 -7.329 16.167 1.00 82.31 124 MET A O 1
ATOM 955 N N . GLU A 1 125 ? -4.367 -9.123 14.944 1.00 87.31 125 GLU A N 1
ATOM 956 C CA . GLU A 1 125 ? -5.745 -8.671 14.737 1.00 87.31 125 GLU A CA 1
ATOM 957 C C . GLU A 1 125 ? -6.508 -8.646 16.065 1.00 87.31 125 GLU A C 1
ATOM 959 O O . GLU A 1 125 ? -7.200 -7.669 16.363 1.00 87.31 125 GLU A O 1
ATOM 964 N N . ASP A 1 126 ? -6.346 -9.689 16.882 1.00 88.94 126 ASP A N 1
ATOM 965 C CA . ASP A 1 126 ? -6.952 -9.766 18.210 1.00 88.94 126 ASP A CA 1
ATOM 966 C C . ASP A 1 126 ? -6.474 -8.624 19.119 1.00 88.94 126 ASP A C 1
ATOM 968 O O . ASP A 1 126 ? -7.304 -7.968 19.758 1.00 88.94 126 ASP A O 1
ATOM 972 N N . ASP A 1 127 ? -5.178 -8.305 19.098 1.00 90.38 127 ASP A N 1
ATOM 973 C CA . ASP A 1 127 ? -4.598 -7.172 19.823 1.00 90.38 127 ASP A CA 1
ATOM 974 C C . ASP A 1 127 ? -5.190 -5.835 19.345 1.00 90.38 127 ASP A C 1
ATOM 976 O O . ASP A 1 127 ? -5.538 -4.974 20.159 1.00 90.38 127 ASP A O 1
ATOM 980 N N . ILE A 1 128 ? -5.361 -5.636 18.032 1.00 92.00 128 ILE A N 1
ATOM 981 C CA . ILE A 1 128 ? -6.000 -4.425 17.486 1.00 92.00 128 ILE A CA 1
ATOM 982 C C . ILE A 1 128 ? -7.463 -4.346 17.945 1.00 92.00 128 ILE A C 1
ATOM 984 O O . ILE A 1 128 ? -7.924 -3.273 18.346 1.00 92.00 128 ILE A O 1
ATOM 988 N N . ARG A 1 129 ? -8.201 -5.465 17.951 1.00 94.62 129 ARG A N 1
ATOM 989 C CA . ARG A 1 129 ? -9.590 -5.517 18.442 1.00 94.62 129 ARG A CA 1
ATOM 990 C C . ARG A 1 129 ? -9.682 -5.239 19.942 1.00 94.62 129 ARG A C 1
ATOM 992 O O . ARG A 1 129 ? -10.626 -4.570 20.372 1.00 94.62 129 ARG A O 1
ATOM 999 N N . GLU A 1 130 ? -8.752 -5.741 20.749 1.00 95.00 130 GLU A N 1
ATOM 1000 C CA . GLU A 1 130 ? -8.689 -5.453 22.185 1.00 95.00 130 GLU A CA 1
ATOM 1001 C C . GLU A 1 130 ? -8.387 -3.971 22.437 1.00 95.00 130 GLU A C 1
ATOM 1003 O O . GLU A 1 130 ? -9.111 -3.309 23.188 1.00 95.00 130 GLU A O 1
ATOM 1008 N N . ASN A 1 131 ? -7.393 -3.423 21.739 1.00 94.38 131 ASN A N 1
ATOM 1009 C CA . ASN A 1 131 ? -7.034 -2.011 21.825 1.00 94.38 131 ASN A CA 1
ATOM 1010 C C . ASN A 1 131 ? -8.183 -1.096 21.387 1.00 94.38 131 ASN A C 1
ATOM 1012 O O . ASN A 1 131 ? -8.472 -0.113 22.073 1.00 94.38 131 ASN A O 1
ATOM 1016 N N . LEU A 1 132 ? -8.903 -1.439 20.314 1.00 96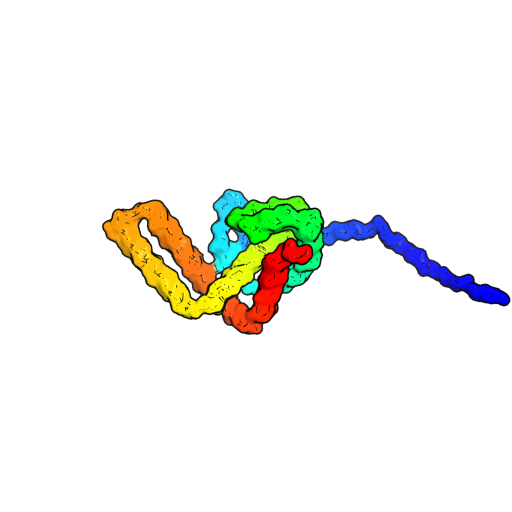.06 132 LEU A N 1
ATOM 1017 C CA . LEU A 1 132 ? -10.083 -0.692 19.882 1.00 96.06 132 LEU A CA 1
ATOM 1018 C C . LEU A 1 132 ? -11.150 -0.655 20.983 1.00 96.06 132 LEU A C 1
ATOM 1020 O O . LEU A 1 132 ? -11.639 0.423 21.323 1.00 96.06 132 LEU A O 1
ATOM 1024 N N . LYS A 1 133 ? -11.467 -1.801 21.605 1.00 96.00 133 LYS A N 1
ATOM 1025 C CA . LYS A 1 133 ? -12.422 -1.855 22.727 1.00 96.00 133 LYS A CA 1
ATOM 1026 C C . LYS A 1 133 ? -11.977 -0.967 23.885 1.00 96.00 133 LYS A C 1
ATOM 1028 O O . LYS A 1 133 ? -12.806 -0.277 24.477 1.00 96.00 133 LYS A O 1
ATOM 1033 N N . PHE A 1 134 ? -10.686 -0.973 24.211 1.00 94.56 134 PHE A N 1
ATOM 1034 C CA . PHE A 1 134 ? -10.133 -0.129 25.267 1.00 94.56 134 PHE A CA 1
ATOM 1035 C C . PHE A 1 134 ? -10.277 1.367 24.944 1.00 94.56 134 PHE A C 1
ATOM 1037 O O . PHE A 1 134 ? -10.756 2.134 25.783 1.00 94.56 134 PHE A O 1
ATOM 1044 N N . VAL A 1 135 ? -9.928 1.786 23.724 1.00 93.62 135 VAL A N 1
ATOM 1045 C CA . VAL A 1 135 ? -10.057 3.181 23.268 1.00 93.62 135 VAL A CA 1
ATOM 1046 C C . VAL A 1 135 ? -11.520 3.629 23.276 1.00 93.62 135 VAL A C 1
ATOM 1048 O O . VAL A 1 135 ? -11.833 4.704 23.791 1.00 93.62 135 VAL A O 1
ATOM 1051 N N . GLU A 1 136 ? -12.437 2.797 22.781 1.00 93.50 136 GLU A N 1
ATOM 1052 C CA . GLU A 1 136 ? -13.875 3.084 22.776 1.00 93.50 136 GLU A CA 1
ATOM 1053 C C . GLU A 1 136 ? -14.448 3.207 24.194 1.00 93.50 136 GLU A C 1
ATOM 1055 O O . GLU A 1 136 ? -15.237 4.114 24.469 1.00 93.50 136 GLU A O 1
ATOM 1060 N N . GLN A 1 137 ? -14.025 2.344 25.122 1.00 93.56 137 GLN A N 1
ATOM 1061 C CA . GLN A 1 137 ? -14.422 2.436 26.528 1.00 93.56 137 GLN A CA 1
ATOM 1062 C C . GLN A 1 137 ? -13.903 3.718 27.182 1.00 93.56 137 GLN A C 1
ATOM 1064 O O . GLN A 1 137 ? -14.668 4.393 27.875 1.00 93.56 137 GLN A O 1
ATOM 1069 N N . ARG A 1 138 ? -12.643 4.102 26.938 1.00 91.94 138 ARG A N 1
ATOM 1070 C CA . ARG A 1 138 ? -12.105 5.378 27.439 1.00 91.94 138 ARG A CA 1
ATOM 1071 C C . ARG A 1 138 ? -12.859 6.571 26.871 1.00 91.94 138 ARG A C 1
ATOM 1073 O O . ARG A 1 138 ? -13.215 7.462 27.636 1.00 91.94 138 ARG A O 1
ATOM 1080 N N . ALA A 1 139 ? -13.187 6.563 25.580 1.00 90.88 139 ALA A N 1
ATOM 1081 C CA . ALA A 1 139 ? -13.982 7.624 24.963 1.00 90.88 139 ALA A CA 1
ATOM 1082 C C . ALA A 1 139 ? -15.373 7.770 25.613 1.00 90.88 139 ALA A C 1
ATOM 1084 O O . ALA A 1 139 ? -15.887 8.882 25.735 1.00 90.88 139 ALA A O 1
ATOM 1085 N N . GLN A 1 140 ? -15.972 6.669 26.079 1.00 89.56 140 GLN A N 1
ATOM 1086 C CA . GLN A 1 140 ? -17.249 6.688 26.803 1.00 89.56 140 GLN A CA 1
ATOM 1087 C C . GLN A 1 140 ? -17.116 7.158 28.261 1.00 89.56 140 GLN A C 1
ATOM 1089 O O . GLN A 1 140 ? -18.010 7.841 28.758 1.00 89.56 140 GLN A O 1
ATOM 1094 N N . GLN A 1 141 ? -16.034 6.792 28.955 1.00 88.81 141 GLN A N 1
ATOM 1095 C CA . GLN A 1 141 ? -15.851 7.056 30.391 1.00 88.81 141 GLN A CA 1
ATOM 1096 C C . GLN A 1 141 ? -15.230 8.425 30.692 1.00 88.81 141 GLN A C 1
ATOM 1098 O O . GLN A 1 141 ? -15.663 9.110 31.617 1.00 88.81 141 GLN A O 1
ATOM 1103 N N . GLU A 1 142 ? -14.210 8.818 29.931 1.00 81.75 142 GLU A N 1
ATOM 1104 C CA . GLU A 1 142 ? -13.402 10.025 30.166 1.00 81.75 142 GLU A CA 1
ATOM 1105 C C . GLU A 1 142 ? -13.871 11.221 29.316 1.00 81.75 142 GLU A C 1
ATOM 1107 O O . GLU A 1 142 ? -13.406 12.345 29.506 1.00 81.75 142 GLU A O 1
ATOM 1112 N N . GLY A 1 143 ? -14.840 10.993 28.422 1.00 79.25 143 GLY A N 1
ATOM 1113 C CA . GLY A 1 143 ? -15.322 11.958 27.439 1.00 79.25 143 GLY A CA 1
ATOM 1114 C C . GLY A 1 143 ? -14.578 11.825 26.109 1.00 79.25 143 GLY A C 1
ATOM 1115 O O . GLY A 1 143 ? -13.352 11.762 26.063 1.00 79.25 143 GLY A O 1
ATOM 1116 N N . ALA A 1 144 ? -15.333 11.784 25.010 1.00 83.75 144 ALA A N 1
ATOM 1117 C CA . ALA A 1 144 ? -14.788 11.554 23.678 1.00 83.75 144 ALA A CA 1
ATOM 1118 C C . ALA A 1 144 ? -13.974 12.765 23.197 1.00 83.75 144 ALA A C 1
ATOM 1120 O O . ALA A 1 144 ? -14.526 13.757 22.714 1.00 83.75 144 ALA A O 1
ATOM 1121 N N . THR A 1 145 ? -12.650 12.688 23.334 1.00 90.00 145 THR A N 1
ATOM 1122 C CA . THR A 1 145 ? -11.738 13.649 22.709 1.00 90.00 145 THR A CA 1
ATOM 1123 C C . THR A 1 145 ? -11.627 13.362 21.212 1.00 90.00 145 THR A C 1
ATOM 1125 O O . THR A 1 145 ? -11.805 12.227 20.767 1.00 90.00 145 THR A O 1
ATOM 1128 N N . ALA A 1 146 ? -11.306 14.389 20.421 1.00 89.12 146 ALA A N 1
ATOM 1129 C CA 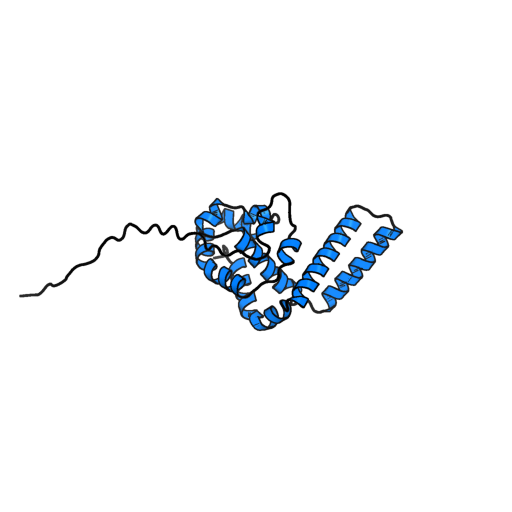. ALA A 1 146 ? -11.093 14.224 18.983 1.00 89.12 146 ALA A CA 1
ATOM 1130 C C . ALA A 1 146 ? -9.980 13.203 18.670 1.00 89.12 146 ALA A C 1
ATOM 1132 O O . ALA A 1 146 ? -10.099 12.437 17.723 1.00 89.12 146 ALA A O 1
ATOM 1133 N N . GLU A 1 147 ? -8.936 13.154 19.501 1.00 89.19 147 GLU A N 1
ATOM 1134 C CA . GLU A 1 147 ? -7.814 12.219 19.365 1.00 89.19 147 GLU A CA 1
ATOM 1135 C C . GLU A 1 147 ? -8.226 10.759 19.608 1.00 89.19 147 GLU A C 1
ATOM 1137 O O . GLU A 1 147 ? -7.859 9.878 18.831 1.00 89.19 147 GLU A O 1
ATOM 1142 N N . LEU A 1 148 ? -9.040 10.494 20.639 1.00 89.38 148 LEU A N 1
ATOM 1143 C CA . LEU A 1 148 ? -9.550 9.145 20.911 1.00 89.38 148 LEU A CA 1
ATOM 1144 C C . LEU A 1 148 ? -10.468 8.655 19.788 1.00 89.38 148 LEU A C 1
ATOM 1146 O O . LEU A 1 148 ? -10.386 7.495 19.393 1.00 89.38 148 LEU A O 1
ATOM 1150 N N . LEU A 1 149 ? -11.315 9.540 19.253 1.00 89.81 149 LEU A N 1
ATOM 1151 C CA . LEU A 1 149 ? -12.181 9.216 18.118 1.00 89.81 149 LEU A CA 1
ATOM 1152 C C . LEU A 1 149 ? -11.361 8.914 16.859 1.00 89.81 149 LEU A C 1
ATOM 1154 O O . LEU A 1 149 ? -11.571 7.871 16.251 1.00 89.81 149 LEU A O 1
ATOM 1158 N N . ALA A 1 150 ? -10.374 9.753 16.530 1.00 89.31 150 ALA A N 1
ATOM 1159 C CA . ALA A 1 150 ? -9.493 9.532 15.382 1.00 89.31 150 ALA A CA 1
ATOM 1160 C C . ALA A 1 150 ? -8.680 8.231 15.507 1.00 89.31 150 ALA A C 1
ATOM 1162 O O . ALA A 1 150 ? -8.518 7.496 14.532 1.00 89.31 150 ALA A O 1
ATOM 1163 N N . THR A 1 151 ? -8.213 7.910 16.717 1.00 91.38 151 THR A N 1
ATOM 1164 C CA . THR A 1 151 ? -7.518 6.645 17.003 1.00 91.38 151 THR A CA 1
ATOM 1165 C C . THR A 1 151 ? -8.445 5.448 16.790 1.00 91.38 151 THR A C 1
ATOM 1167 O O . THR A 1 151 ? -8.067 4.491 16.115 1.00 91.38 151 THR A O 1
ATOM 1170 N N . ALA A 1 152 ? -9.676 5.506 17.310 1.00 92.31 152 ALA A N 1
ATOM 1171 C CA . ALA A 1 152 ? -10.665 4.450 17.111 1.00 92.31 152 ALA A CA 1
ATOM 1172 C C . ALA A 1 152 ? -11.023 4.275 15.627 1.00 92.31 152 ALA A C 1
ATOM 1174 O O . ALA A 1 152 ? -11.092 3.149 15.144 1.00 92.31 152 ALA A O 1
ATOM 1175 N N . ASP A 1 153 ? -11.209 5.371 14.890 1.00 92.06 153 ASP A N 1
ATOM 1176 C CA . ASP A 1 153 ? -11.511 5.338 13.457 1.00 92.06 153 ASP A CA 1
ATOM 1177 C C . ASP A 1 153 ? -10.363 4.719 12.651 1.00 92.06 153 ASP A C 1
ATOM 1179 O O . ASP A 1 153 ? -10.608 3.901 11.767 1.00 92.06 153 ASP A O 1
ATOM 1183 N N . THR A 1 154 ? -9.115 5.022 13.017 1.00 90.81 154 THR A N 1
ATOM 1184 C CA . THR A 1 154 ? -7.917 4.418 12.411 1.00 90.81 154 THR A CA 1
ATOM 1185 C C . THR A 1 154 ? -7.869 2.910 12.659 1.00 90.81 154 THR A C 1
ATOM 1187 O O . THR A 1 154 ? -7.686 2.136 11.722 1.00 90.81 154 THR A O 1
ATOM 1190 N N . MET A 1 155 ? -8.096 2.470 13.902 1.00 93.62 155 MET A N 1
ATOM 1191 C CA . MET A 1 155 ? -8.130 1.043 14.249 1.00 93.62 155 MET A CA 1
ATOM 1192 C C . MET A 1 155 ? -9.265 0.302 13.529 1.00 93.62 155 MET A C 1
ATOM 1194 O O . MET A 1 155 ? -9.059 -0.811 13.052 1.00 93.62 155 MET A O 1
ATOM 1198 N N . ARG A 1 156 ? -10.452 0.912 13.402 1.00 94.06 156 ARG A N 1
ATOM 1199 C CA . ARG A 1 156 ? -11.566 0.335 12.630 1.00 94.06 156 ARG A CA 1
ATOM 1200 C C . ARG A 1 156 ? -11.232 0.228 11.147 1.00 94.06 156 ARG A C 1
ATOM 1202 O O . ARG A 1 156 ? -11.507 -0.808 10.553 1.00 94.06 156 ARG A O 1
ATOM 1209 N N . ALA A 1 157 ? -10.641 1.267 10.559 1.00 92.00 157 ALA A N 1
ATOM 1210 C CA . ALA A 1 157 ? -10.235 1.246 9.158 1.00 92.00 157 ALA A CA 1
ATOM 1211 C C . ALA A 1 157 ? -9.224 0.121 8.891 1.00 92.00 157 ALA A C 1
ATOM 1213 O O . ALA A 1 157 ? -9.412 -0.652 7.956 1.00 92.00 157 ALA A O 1
ATOM 1214 N N . LEU A 1 158 ? -8.222 -0.034 9.760 1.00 91.56 158 LEU A N 1
ATOM 1215 C CA . LEU A 1 158 ? -7.245 -1.116 9.659 1.00 91.56 158 LEU A CA 1
ATOM 1216 C C . LEU A 1 158 ? -7.892 -2.505 9.785 1.00 91.56 158 LEU A C 1
ATOM 1218 O O . LEU A 1 158 ? -7.611 -3.380 8.972 1.00 91.56 158 LEU A O 1
ATOM 1222 N N . LEU A 1 159 ? -8.794 -2.708 10.753 1.00 92.31 159 LEU A N 1
ATOM 1223 C CA . LEU A 1 159 ? -9.518 -3.977 10.899 1.00 92.31 159 LEU A CA 1
ATOM 1224 C C . LEU A 1 159 ? -10.366 -4.304 9.666 1.00 92.31 159 LEU A C 1
ATOM 1226 O O . LEU A 1 159 ? -10.346 -5.443 9.212 1.00 92.31 159 LEU A O 1
ATOM 1230 N N . ASN A 1 160 ? -11.051 -3.314 9.088 1.00 92.06 160 ASN A 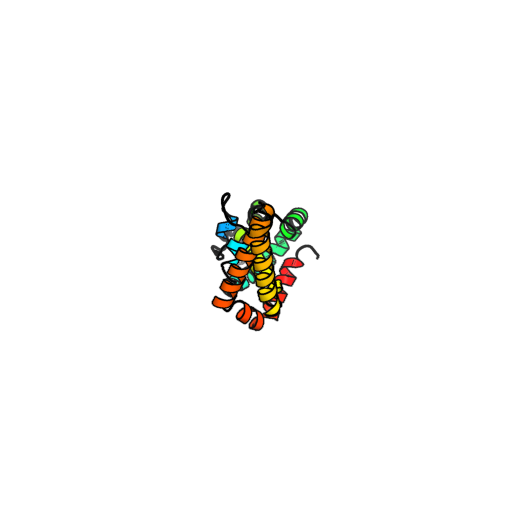N 1
ATOM 1231 C CA . ASN A 1 160 ? -11.823 -3.508 7.858 1.00 92.06 160 ASN A CA 1
ATOM 1232 C C . ASN A 1 160 ? -10.921 -3.916 6.682 1.00 92.06 160 ASN A C 1
ATOM 1234 O O . ASN A 1 160 ? -11.301 -4.763 5.878 1.00 92.06 160 ASN A O 1
ATOM 1238 N N . VAL A 1 161 ? -9.721 -3.334 6.581 1.00 93.50 161 VAL A N 1
ATOM 1239 C CA . VAL A 1 161 ? -8.730 -3.710 5.562 1.00 93.50 161 VAL A CA 1
ATOM 1240 C C . VAL A 1 161 ? -8.251 -5.150 5.768 1.00 93.50 161 VAL A C 1
ATOM 1242 O O . VAL A 1 161 ? -8.185 -5.905 4.798 1.00 93.50 161 VAL A O 1
ATOM 1245 N N . ILE A 1 162 ? -7.948 -5.554 7.007 1.00 92.12 162 ILE A N 1
ATOM 1246 C CA . ILE A 1 162 ? -7.552 -6.935 7.337 1.00 92.12 162 ILE A CA 1
ATOM 1247 C C . ILE A 1 162 ? -8.676 -7.916 6.975 1.00 92.12 162 ILE A C 1
ATOM 1249 O O . ILE A 1 162 ? -8.418 -8.936 6.336 1.00 92.12 162 ILE A O 1
ATOM 1253 N N . GLU A 1 163 ? -9.923 -7.599 7.335 1.00 90.75 163 GLU A N 1
ATOM 1254 C CA . GLU A 1 163 ? -11.097 -8.408 6.989 1.00 90.75 163 GLU A CA 1
ATOM 1255 C C . GLU A 1 163 ? -11.249 -8.548 5.465 1.00 90.75 163 GLU A C 1
ATOM 1257 O O . GLU A 1 163 ? -11.359 -9.670 4.971 1.00 90.75 163 GLU A O 1
ATOM 1262 N N . ALA A 1 164 ? -11.141 -7.453 4.704 1.00 91.19 164 ALA A N 1
ATOM 1263 C CA . ALA A 1 164 ? -11.202 -7.486 3.240 1.00 91.19 164 ALA A CA 1
ATOM 1264 C C . ALA A 1 164 ? -10.098 -8.364 2.618 1.00 91.19 164 ALA A C 1
ATOM 1266 O O . ALA A 1 164 ? -10.353 -9.119 1.677 1.00 91.19 164 ALA A O 1
ATOM 1267 N N . HIS A 1 165 ? -8.878 -8.322 3.162 1.00 93.12 165 HIS A N 1
ATOM 1268 C CA . HIS A 1 165 ? -7.775 -9.176 2.711 1.00 93.12 165 HIS A CA 1
ATOM 1269 C C . HIS A 1 165 ? -8.001 -10.658 3.030 1.00 93.12 165 HIS A C 1
ATOM 1271 O O . HIS A 1 165 ? -7.657 -11.511 2.209 1.00 93.12 165 HIS A O 1
ATOM 1277 N N . LYS A 1 166 ? -8.605 -10.984 4.181 1.00 90.69 166 LYS A N 1
ATOM 1278 C CA . LYS A 1 166 ? -9.009 -12.360 4.515 1.00 90.69 166 LYS A CA 1
ATOM 1279 C C . LYS A 1 166 ? -10.090 -12.868 3.566 1.00 90.69 166 LYS A C 1
ATOM 1281 O O . LYS A 1 166 ? -9.951 -13.959 3.022 1.00 90.69 166 LYS A O 1
ATOM 1286 N N . GLU A 1 167 ? -11.136 -12.078 3.332 1.00 91.38 167 GLU A N 1
ATOM 1287 C CA . GLU A 1 167 ? -12.245 -12.445 2.440 1.00 91.38 167 GLU A CA 1
ATOM 1288 C C . GLU A 1 167 ? -11.787 -12.677 0.995 1.00 91.38 167 GLU A C 1
ATOM 1290 O O . GLU A 1 167 ? -12.311 -13.558 0.312 1.00 91.38 167 GLU A O 1
ATOM 1295 N N . ALA A 1 168 ? -10.783 -11.926 0.542 1.00 90.12 168 ALA A N 1
ATOM 1296 C CA . ALA A 1 168 ? -10.186 -12.073 -0.781 1.00 90.12 168 ALA A CA 1
ATOM 1297 C C . ALA A 1 168 ? -9.080 -13.142 -0.867 1.00 90.12 168 ALA A C 1
ATOM 1299 O O . ALA A 1 168 ? -8.467 -13.276 -1.924 1.00 90.12 168 ALA A O 1
ATOM 1300 N N . ALA A 1 169 ? -8.796 -13.875 0.218 1.00 92.19 169 ALA A N 1
ATOM 1301 C CA . ALA A 1 169 ? -7.683 -14.827 0.313 1.00 92.19 169 ALA A CA 1
ATOM 1302 C C . ALA A 1 169 ? -6.300 -14.211 -0.005 1.00 92.19 169 ALA A C 1
ATOM 1304 O O . ALA A 1 169 ? -5.375 -14.901 -0.430 1.00 92.19 169 ALA A O 1
ATOM 1305 N N . ALA A 1 170 ? -6.117 -12.908 0.229 1.00 92.25 170 ALA A N 1
ATOM 1306 C CA . ALA A 1 170 ? -4.882 -12.200 -0.106 1.00 92.25 170 ALA A CA 1
ATOM 1307 C C . ALA A 1 170 ? -3.695 -12.628 0.774 1.00 92.25 170 ALA A C 1
ATOM 1309 O O . ALA A 1 170 ? -2.562 -12.695 0.301 1.00 92.25 170 ALA A O 1
ATOM 1310 N N . PHE A 1 171 ? -3.948 -12.975 2.040 1.00 92.00 171 PHE A N 1
ATOM 1311 C CA . PHE A 1 171 ? -2.920 -13.539 2.920 1.00 92.00 171 PHE A CA 1
ATOM 1312 C C . PHE A 1 171 ? -2.515 -14.964 2.514 1.00 92.00 171 PHE A C 1
ATOM 1314 O O . PHE A 1 171 ? -1.342 -15.319 2.620 1.00 92.00 171 PHE A O 1
ATOM 1321 N N . GLU A 1 172 ? -3.452 -15.764 1.997 1.00 92.06 172 GLU A N 1
ATOM 1322 C CA . GLU A 1 172 ? -3.150 -17.088 1.434 1.00 92.06 172 GLU A CA 1
ATOM 1323 C C . GLU A 1 172 ? -2.320 -16.942 0.154 1.00 92.06 172 GLU A C 1
ATOM 1325 O O . GLU A 1 172 ? -1.258 -17.552 0.037 1.00 92.06 172 GLU A O 1
ATOM 1330 N N . TYR A 1 173 ? -2.734 -16.046 -0.749 1.00 92.62 173 TYR A N 1
ATOM 1331 C CA . TYR A 1 173 ? -1.964 -15.682 -1.937 1.00 92.62 173 TYR A CA 1
ATOM 1332 C C . TYR A 1 173 ? -0.543 -15.227 -1.576 1.00 92.62 173 TYR A C 1
ATOM 1334 O O . TYR A 1 173 ? 0.419 -15.664 -2.213 1.00 92.62 173 TYR A O 1
ATOM 1342 N N . TYR A 1 174 ? -0.392 -14.403 -0.530 1.00 92.81 174 TYR A N 1
ATOM 1343 C CA . TYR A 1 174 ? 0.920 -14.004 -0.029 1.00 92.81 174 TYR A CA 1
ATOM 1344 C C . TYR A 1 174 ? 1.747 -15.203 0.432 1.00 92.81 174 TYR A C 1
ATOM 1346 O O . TYR A 1 174 ? 2.896 -15.341 0.026 1.00 92.81 174 TYR A O 1
ATOM 1354 N N . ALA A 1 175 ? 1.177 -16.094 1.245 1.00 92.12 175 ALA A N 1
ATOM 1355 C CA . ALA A 1 175 ? 1.885 -17.268 1.745 1.00 92.12 175 ALA A CA 1
ATOM 1356 C C . ALA A 1 175 ? 2.354 -18.197 0.610 1.00 92.12 175 ALA A C 1
ATOM 1358 O O . ALA A 1 175 ? 3.470 -18.718 0.662 1.00 92.12 175 ALA A O 1
ATOM 1359 N N . GLU A 1 176 ? 1.540 -18.371 -0.433 1.00 93.62 176 GLU A N 1
ATOM 1360 C CA . GLU A 1 176 ? 1.867 -19.192 -1.605 1.00 93.62 176 GLU A CA 1
ATOM 1361 C C . GLU A 1 176 ? 2.927 -18.553 -2.518 1.00 93.62 176 GLU A C 1
ATOM 1363 O O . GLU A 1 176 ? 3.700 -19.272 -3.152 1.00 93.62 176 GLU A O 1
ATOM 1368 N N . ASN A 1 177 ? 3.002 -17.218 -2.559 1.00 94.00 177 ASN A N 1
ATOM 1369 C CA . ASN A 1 177 ? 3.881 -16.455 -3.455 1.00 94.00 177 ASN A CA 1
ATOM 1370 C C . ASN A 1 177 ? 4.948 -15.633 -2.714 1.00 94.00 177 ASN A C 1
ATOM 1372 O O . ASN A 1 177 ? 5.539 -14.723 -3.299 1.00 94.00 177 ASN A O 1
ATOM 1376 N N . LYS A 1 178 ? 5.211 -15.952 -1.442 1.00 93.81 178 LYS A N 1
ATOM 1377 C CA . LYS A 1 178 ? 6.008 -15.121 -0.527 1.00 93.81 178 LYS A CA 1
ATOM 1378 C C . LYS A 1 178 ? 7.347 -14.694 -1.113 1.00 93.81 178 LYS A C 1
ATOM 1380 O O . LYS A 1 178 ? 7.669 -13.518 -1.083 1.00 93.81 178 LYS A O 1
ATOM 1385 N N . GLU A 1 179 ? 8.104 -15.630 -1.682 1.00 95.19 179 GLU A N 1
ATOM 1386 C CA . GLU A 1 179 ? 9.423 -15.335 -2.259 1.00 95.19 179 GLU A CA 1
ATOM 1387 C C . GLU A 1 179 ? 9.345 -14.306 -3.395 1.00 95.19 179 GLU A C 1
ATOM 1389 O O . GLU A 1 179 ? 10.176 -13.407 -3.471 1.00 95.19 179 GLU A O 1
ATOM 1394 N N . ARG A 1 180 ? 8.327 -14.403 -4.256 1.00 95.62 180 ARG A N 1
ATOM 1395 C CA . ARG A 1 180 ? 8.138 -13.482 -5.380 1.00 95.62 180 ARG A CA 1
ATOM 1396 C C . ARG A 1 180 ? 7.703 -12.099 -4.905 1.00 95.62 180 ARG A C 1
ATOM 1398 O O . ARG A 1 180 ? 8.243 -11.103 -5.370 1.00 95.62 180 ARG A O 1
ATOM 1405 N N . ILE A 1 181 ? 6.751 -12.047 -3.976 1.00 95.44 181 ILE A N 1
ATOM 1406 C CA . ILE A 1 181 ? 6.256 -10.788 -3.407 1.00 95.44 181 ILE A CA 1
ATOM 1407 C C . ILE A 1 181 ? 7.369 -10.081 -2.637 1.00 95.44 181 ILE A C 1
ATOM 1409 O O . ILE A 1 181 ? 7.603 -8.898 -2.867 1.00 95.44 181 ILE A O 1
ATOM 1413 N N . ASP A 1 182 ? 8.082 -10.808 -1.775 1.00 95.25 182 ASP A N 1
ATOM 1414 C CA . ASP A 1 182 ? 9.207 -10.264 -1.019 1.00 95.25 182 ASP A CA 1
ATOM 1415 C C . ASP A 1 182 ? 10.305 -9.774 -1.973 1.00 95.25 182 ASP A C 1
ATOM 1417 O O . ASP A 1 182 ? 10.815 -8.678 -1.784 1.00 95.25 182 ASP A O 1
ATOM 1421 N N . ALA A 1 183 ? 10.628 -10.519 -3.038 1.00 96.62 183 ALA A N 1
ATOM 1422 C CA . ALA A 1 183 ? 11.614 -10.087 -4.030 1.00 96.62 183 ALA A CA 1
ATOM 1423 C C . ALA A 1 183 ? 11.174 -8.839 -4.815 1.00 96.62 183 ALA A C 1
ATOM 1425 O O . ALA A 1 183 ? 12.006 -7.986 -5.124 1.00 96.62 183 ALA A O 1
ATOM 1426 N N . ALA A 1 184 ? 9.886 -8.716 -5.147 1.00 96.69 184 ALA A N 1
ATOM 1427 C CA . ALA A 1 184 ? 9.353 -7.523 -5.798 1.00 96.69 184 ALA A CA 1
ATOM 1428 C C . ALA A 1 184 ? 9.415 -6.307 -4.862 1.00 96.69 184 ALA A C 1
ATOM 1430 O O . ALA A 1 184 ? 9.854 -5.238 -5.284 1.00 96.69 184 ALA A O 1
ATOM 1431 N N . LEU A 1 185 ? 9.032 -6.473 -3.593 1.00 95.56 185 LEU A N 1
ATOM 1432 C CA . LEU A 1 185 ? 9.121 -5.409 -2.596 1.00 95.56 185 LEU A CA 1
ATOM 1433 C C . LEU A 1 185 ? 10.578 -4.993 -2.354 1.00 95.56 185 LEU A C 1
ATOM 1435 O O . LEU A 1 185 ? 10.879 -3.810 -2.448 1.00 95.56 185 LEU A O 1
ATOM 1439 N N . ASP A 1 186 ? 11.482 -5.951 -2.146 1.00 95.81 186 ASP A N 1
ATOM 1440 C CA . ASP A 1 186 ? 12.911 -5.709 -1.902 1.00 95.81 186 ASP A CA 1
ATOM 1441 C C . ASP A 1 186 ? 13.575 -5.001 -3.093 1.00 95.81 186 ASP A C 1
ATOM 1443 O O . ASP A 1 186 ? 14.343 -4.045 -2.940 1.00 95.81 186 ASP A O 1
ATOM 1447 N N . ARG A 1 187 ? 13.215 -5.401 -4.320 1.00 96.38 187 ARG A N 1
ATOM 1448 C CA . ARG A 1 187 ? 13.664 -4.707 -5.529 1.00 96.38 187 ARG A CA 1
ATOM 1449 C C . ARG A 1 187 ? 13.122 -3.285 -5.603 1.00 96.38 187 ARG A C 1
ATOM 1451 O O . ARG A 1 187 ? 13.877 -2.397 -5.970 1.00 96.38 187 ARG A O 1
ATOM 1458 N N . PHE A 1 188 ? 11.852 -3.059 -5.267 1.00 95.12 188 PHE A N 1
ATOM 1459 C CA . PHE A 1 188 ? 11.261 -1.720 -5.258 1.00 95.12 188 PHE A CA 1
ATOM 1460 C C . PHE A 1 188 ? 11.941 -0.805 -4.232 1.00 95.12 188 PHE A C 1
ATOM 1462 O O . PHE A 1 188 ? 12.302 0.323 -4.560 1.00 95.12 188 PHE A O 1
ATOM 1469 N N . THR A 1 189 ? 12.155 -1.293 -3.008 1.00 92.81 189 THR A N 1
ATOM 1470 C CA . THR A 1 189 ? 12.728 -0.510 -1.904 1.00 92.81 189 THR A CA 1
ATOM 1471 C C . THR A 1 189 ? 14.220 -0.235 -2.069 1.00 92.81 189 THR A C 1
ATOM 1473 O O . THR A 1 189 ? 14.710 0.733 -1.506 1.00 92.81 189 THR A O 1
ATOM 1476 N N . SER A 1 190 ? 14.936 -1.045 -2.856 1.00 94.00 190 SER A N 1
ATOM 1477 C CA . SER A 1 190 ? 16.369 -0.860 -3.138 1.00 94.00 190 SER A CA 1
ATOM 1478 C C . SER A 1 190 ? 16.666 0.015 -4.364 1.00 94.00 190 SER A C 1
ATOM 1480 O O . SER A 1 190 ? 17.833 0.248 -4.701 1.00 94.00 190 SER A O 1
ATOM 1482 N N . ILE A 1 191 ? 15.643 0.527 -5.061 1.00 93.50 191 ILE A N 1
ATOM 1483 C CA . ILE A 1 191 ? 15.852 1.486 -6.154 1.00 93.50 191 ILE A CA 1
ATOM 1484 C C . ILE A 1 191 ? 16.521 2.743 -5.580 1.00 93.50 191 ILE A C 1
ATOM 1486 O O . ILE A 1 191 ? 16.050 3.318 -4.603 1.00 93.50 191 ILE A O 1
ATOM 1490 N N . GLY A 1 192 ? 17.610 3.189 -6.210 1.00 82.75 192 GLY A N 1
ATOM 1491 C CA . GLY A 1 192 ? 18.373 4.365 -5.774 1.00 82.75 192 GLY A CA 1
ATOM 1492 C C . GLY A 1 192 ? 19.497 4.068 -4.774 1.00 82.75 192 GLY A C 1
ATOM 1493 O O . GLY A 1 192 ? 20.330 4.936 -4.543 1.00 82.75 192 GLY A O 1
ATOM 1494 N N . GLU A 1 193 ? 19.592 2.842 -4.248 1.00 82.31 193 GLU A N 1
ATOM 1495 C CA . GLU A 1 193 ? 20.714 2.413 -3.394 1.00 82.31 193 GLU A CA 1
ATOM 1496 C C . GLU A 1 193 ? 21.944 1.924 -4.193 1.00 82.31 193 GLU A C 1
ATOM 1498 O O . GLU A 1 193 ? 22.974 1.585 -3.604 1.00 82.31 193 GLU A O 1
ATOM 1503 N N . GLN A 1 194 ? 21.835 1.856 -5.528 1.00 57.03 194 GLN A N 1
ATOM 1504 C CA . GLN A 1 194 ? 22.807 1.231 -6.442 1.00 57.03 194 GLN A CA 1
ATOM 1505 C C . GLN A 1 194 ? 23.850 2.194 -7.024 1.00 57.03 194 GLN A C 1
ATOM 1507 O O . GLN A 1 194 ? 23.481 3.319 -7.428 1.00 57.03 194 GLN A O 1
#

Secondary structure (DSSP, 8-state):
-------------S-------------TTGGGTT-SS---HHHHHTS---HHHHHHHHHHHHHHHHHHHHSHHHHHHHHT-S-HHHHHT-HHHHHHTTS-HHHHHHHHHHHHHHHHHHSS-HHHHHHHHHHHHHHHHHHHHS---HHHHHHHHHHHHHHHHHHHHHHTTHHHHHHHHHHHHHHHHHHHHTTT--

Radius of gyration: 22.64 Å; chains: 1; bounding box: 58×35×88 Å

pLDDT: mean 83.27, std 18.98, range [25.78, 96.69]

Sequence (194 aa):
MKRLCVFSHLLVLLFVSACSPKPDYQVAGAHWLESKQGGGMYDVLAYPLVEDELTYLEGSFAALESAAAANPEVWEEIAVADDLIWAANQGSFWDGADLLGPDVIAVSLKLTFLWEFASAEESMEDDIRENLKFVEQRAQQEGATAELLATADTMRALLNVIEAHKEAAAFEYYAENKERIDAALDRFTSIGEQ

Foldseek 3Di:
DDDDDDDDDDDDDPPPPPPVQQPPDDQQQLVQLVDPVDDPLLSLLLRADDPVLLVVLVVQLVLLLVLCVVPVVLVVCLLPPPSLSVSQPPCVSQVSSSYRSSSNSSSLSNLVCLVVPLPDDPVVLVVLVVVLVVLVVCCVVVPNDPVSVVSNVVSVSVNSSVVSCVVVCNSVVCVVCVVSSVVSNVSSSCRSVD

Organism: NCBI:txid415221